Protein AF-A0A518EV21-F1 (afdb_monomer)

Sequence (277 aa):
MEGVRIEDELKHDVFGCVELVSWCDPAAPDGPESVSVRMIRRVVRGRFGAGLVARLLARREERALRALRDAGTAAIAQAPPVPAEVLAALRSMPTRRGFVPRPKDVFLRPFAEGLPLHRATHLPRDFFTLLEEAARELHGAGVCHNDLHKEQNIVVAPDGRPVLIDFQLATLHPRRPTSGIEGRWFVARCRDDLRHIQKHRRRYTRDGRGPEEESVPDSARMKRTGIPLLWMRTGKPVYKFVTRKVLRTRDGEEMRPITGPWPEWTEPVEPDRPRRA

Secondary structure (DSSP, 8-state):
-TTEEEEEEEEEETTEEEEEEEEE-TTS-SSTT--EEEEEEEEE--STTTHHHHHHHHHHHHHHHHHHHHTT-SSS---PPPPHHHHHHHHHSPPTTS----GGGEEEEE---SEETTT-SEEETTHHHHHHHHHHHHHHTTEE-S-TTSGGGEEE-TTS-EEE--GGG-EE-TT---SHHHHHHHHHHHHHHHHHHHHHHHHHHGGGTS-GGG---GGG-----SHHHHHHHHTHHHHHHHHHHTS----------TT-PPPEEEPPPPP-PPPP-

Mean predicted aligned error: 8.08 Å

InterPro domains:
  IPR011009 Protein kinase-like domain superfamily [SSF56112] (40-175)

pLDDT: mean 84.24, std 16.64, range [27.22, 98.31]

Organism: NCBI:txid2528018

Radius of gyration: 20.0 Å; Cα contacts (8 Å, |Δi|>4): 434; chains: 1; bounding box: 58×42×49 Å

Structure (mmCIF, N/CA/C/O b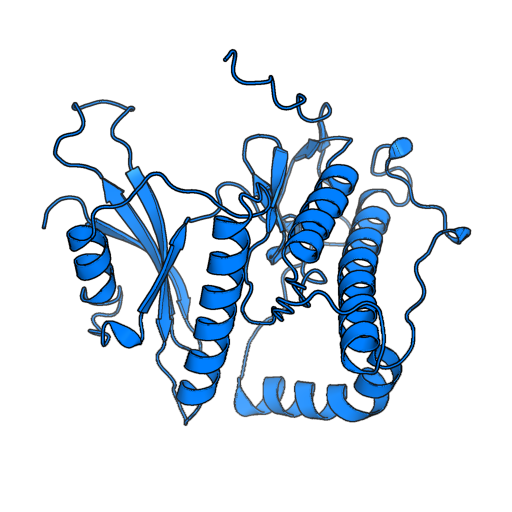ackbone):
data_AF-A0A518EV21-F1
#
_entry.id   AF-A0A518EV21-F1
#
loop_
_atom_site.group_PDB
_atom_site.id
_atom_site.type_symbol
_atom_site.label_atom_id
_atom_site.label_alt_id
_atom_site.label_comp_id
_atom_site.label_asym_id
_atom_site.label_entity_id
_atom_site.label_seq_id
_atom_site.pdbx_PDB_ins_code
_atom_site.Cartn_x
_atom_site.Cartn_y
_atom_site.Cartn_z
_atom_site.occupancy
_atom_site.B_iso_or_equiv
_atom_site.auth_seq_id
_atom_site.auth_comp_id
_atom_site.auth_asym_id
_atom_site.auth_atom_id
_atom_site.pdbx_PDB_model_num
ATOM 1 N N . MET A 1 1 ? -28.717 -2.982 13.100 1.00 58.44 1 MET A N 1
ATOM 2 C CA . MET A 1 1 ? -27.955 -2.180 12.123 1.00 58.44 1 MET A CA 1
ATOM 3 C C . MET A 1 1 ? -27.855 -3.013 10.873 1.00 58.44 1 MET A C 1
ATOM 5 O O . MET A 1 1 ? -27.094 -3.972 10.846 1.00 58.44 1 MET A O 1
ATOM 9 N N . GLU A 1 2 ? -28.736 -2.727 9.927 1.00 67.62 2 GLU A N 1
ATOM 10 C CA . GLU A 1 2 ? -28.819 -3.444 8.658 1.00 67.62 2 GLU A CA 1
ATOM 11 C C . GLU A 1 2 ? -27.624 -3.071 7.768 1.00 67.62 2 GLU A C 1
ATOM 13 O O . GLU A 1 2 ? -27.035 -2.000 7.914 1.00 67.62 2 GLU A O 1
ATOM 18 N N . GLY A 1 3 ? -27.207 -3.995 6.904 1.00 77.94 3 GLY A N 1
ATOM 19 C CA . GLY A 1 3 ? -26.218 -3.730 5.855 1.00 77.94 3 GLY A CA 1
ATOM 20 C C . GLY A 1 3 ? -24.741 -3.964 6.198 1.00 77.94 3 GLY A C 1
ATOM 21 O O . GLY A 1 3 ? -23.946 -4.050 5.269 1.00 77.94 3 GLY A O 1
ATOM 22 N N . VAL A 1 4 ? -24.340 -4.115 7.470 1.00 86.81 4 VAL A N 1
ATOM 23 C CA . VAL A 1 4 ? -22.935 -4.409 7.844 1.00 86.81 4 VAL A CA 1
ATOM 24 C C . VAL A 1 4 ? -22.682 -5.913 7.950 1.00 86.81 4 VAL A C 1
ATOM 26 O O . VAL A 1 4 ? -23.400 -6.617 8.659 1.00 86.81 4 VAL A O 1
ATOM 29 N N . ARG A 1 5 ? -21.620 -6.410 7.307 1.00 90.44 5 ARG A N 1
ATOM 30 C CA . ARG A 1 5 ? -21.297 -7.845 7.266 1.00 90.44 5 ARG A CA 1
ATOM 31 C C . ARG A 1 5 ? -19.791 -8.120 7.207 1.00 90.44 5 ARG A C 1
ATOM 33 O O . ARG A 1 5 ? -19.030 -7.345 6.633 1.00 90.44 5 ARG A O 1
ATOM 40 N N . ILE A 1 6 ? -19.359 -9.234 7.810 1.00 92.62 6 ILE A N 1
ATOM 41 C CA . ILE A 1 6 ? -18.004 -9.780 7.621 1.00 92.62 6 ILE A CA 1
ATOM 42 C C . ILE A 1 6 ? -18.041 -10.686 6.400 1.00 92.62 6 ILE A C 1
ATOM 44 O O . ILE A 1 6 ? -18.731 -11.704 6.418 1.00 92.62 6 ILE A O 1
ATOM 48 N N . GLU A 1 7 ? -17.277 -10.345 5.373 1.00 92.25 7 GLU A N 1
ATOM 49 C CA . GLU A 1 7 ? -17.162 -11.169 4.172 1.00 92.25 7 GLU A CA 1
ATOM 50 C C . GLU A 1 7 ? -16.174 -12.310 4.420 1.00 92.25 7 GLU A C 1
ATOM 52 O O . GLU A 1 7 ? -16.519 -13.486 4.279 1.00 92.25 7 GLU A O 1
ATOM 57 N N . ASP A 1 8 ? -14.973 -11.972 4.899 1.00 92.00 8 ASP A N 1
ATOM 58 C CA . ASP A 1 8 ? -13.886 -12.935 5.062 1.00 92.00 8 ASP A CA 1
ATOM 59 C C . ASP A 1 8 ? -12.900 -12.568 6.188 1.00 92.00 8 ASP A C 1
ATOM 61 O O . ASP A 1 8 ? -12.788 -11.411 6.598 1.00 92.00 8 ASP A O 1
ATOM 65 N N . GLU A 1 9 ? -12.168 -13.563 6.694 1.00 92.38 9 GLU A N 1
ATOM 66 C CA . GLU A 1 9 ? -11.016 -13.386 7.588 1.00 92.38 9 GLU A CA 1
ATOM 67 C C . GLU A 1 9 ? -9.724 -13.559 6.774 1.00 92.38 9 GLU A C 1
ATOM 69 O O . GLU A 1 9 ? -9.252 -14.671 6.559 1.00 92.38 9 GLU A O 1
ATOM 74 N N . LEU A 1 10 ? -9.125 -12.442 6.353 1.00 88.25 10 LEU A N 1
ATOM 75 C CA . LEU A 1 10 ? -7.934 -12.434 5.496 1.00 88.25 10 LEU A CA 1
ATOM 76 C C . LEU A 1 10 ? -6.672 -12.918 6.219 1.00 88.25 10 LEU A C 1
ATOM 78 O O . LEU A 1 10 ? -5.765 -13.477 5.603 1.00 88.25 10 LEU A O 1
ATOM 82 N N . LYS A 1 11 ? -6.564 -12.647 7.526 1.00 85.38 11 LYS A N 1
ATOM 83 C CA . LYS A 1 11 ? -5.398 -13.031 8.333 1.00 85.38 11 LYS A CA 1
ATOM 84 C C . LYS A 1 11 ? -5.766 -13.214 9.797 1.00 85.38 11 LYS A C 1
ATOM 86 O O . LYS A 1 11 ? -6.520 -12.422 10.356 1.00 85.38 11 LYS A O 1
ATOM 91 N N . HIS A 1 12 ? -5.126 -14.180 10.449 1.00 87.06 12 HIS A N 1
ATOM 92 C CA . HIS A 1 12 ? -5.154 -14.341 11.899 1.00 87.06 12 HIS A CA 1
ATOM 93 C C . HIS A 1 12 ? -3.779 -14.783 12.410 1.00 87.06 12 HIS A C 1
ATOM 95 O O . HIS A 1 12 ? -3.274 -15.841 12.041 1.00 87.06 12 HIS A O 1
ATOM 101 N N . ASP A 1 13 ? -3.164 -13.955 13.252 1.00 82.81 13 ASP A N 1
ATOM 102 C CA . ASP A 1 13 ? -1.829 -14.171 13.802 1.00 82.81 13 ASP A CA 1
ATOM 103 C C . ASP A 1 13 ? -1.725 -13.715 15.274 1.00 82.81 13 ASP A C 1
ATOM 105 O O . ASP A 1 13 ? -2.713 -13.454 15.963 1.00 82.81 13 ASP A O 1
ATOM 109 N N . VAL A 1 14 ? -0.498 -13.661 15.793 1.00 81.56 14 VAL A N 1
ATOM 110 C CA . VAL A 1 14 ? -0.182 -13.246 17.170 1.00 81.56 14 VAL A CA 1
ATOM 111 C C . VAL A 1 14 ? -0.505 -11.777 17.484 1.00 81.56 14 VAL A C 1
ATOM 113 O O . VAL A 1 14 ? -0.599 -11.417 18.663 1.00 81.56 14 VAL A O 1
ATOM 116 N N . PHE A 1 15 ? -0.673 -10.931 16.463 1.00 82.25 15 PHE A N 1
ATOM 117 C CA . PHE A 1 15 ? -1.053 -9.525 16.596 1.00 82.25 15 PHE A CA 1
ATOM 118 C C . PHE A 1 15 ? -2.573 -9.317 16.549 1.00 82.25 15 PHE A C 1
ATOM 120 O O . PHE A 1 15 ? -3.054 -8.279 17.017 1.00 82.25 15 PHE A O 1
ATOM 127 N N . GLY A 1 16 ? -3.329 -10.297 16.053 1.00 87.69 16 GLY A N 1
ATOM 128 C CA . GLY A 1 16 ? -4.789 -10.306 16.049 1.00 87.69 16 GLY A CA 1
ATOM 129 C C . GLY A 1 16 ? -5.358 -10.864 14.752 1.00 87.69 16 GLY A C 1
ATOM 130 O O . GLY A 1 16 ? -4.826 -11.831 14.214 1.00 87.69 16 GLY A O 1
ATOM 131 N 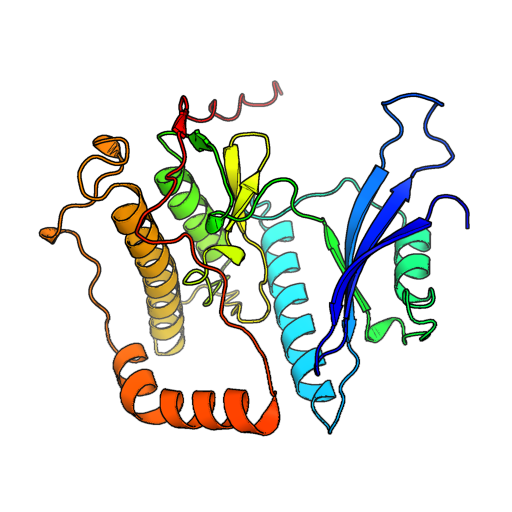N . CYS A 1 17 ? -6.440 -10.270 14.251 1.00 91.56 17 CYS A N 1
ATOM 132 C CA . CYS A 1 17 ? -7.012 -10.645 12.960 1.00 91.56 17 CYS A CA 1
ATOM 133 C C . CYS A 1 17 ? -7.234 -9.439 12.044 1.00 91.56 17 CYS A C 1
ATOM 135 O O . CYS A 1 17 ? -7.279 -8.283 12.479 1.00 91.56 17 CYS A O 1
ATOM 137 N N . VAL A 1 18 ? -7.328 -9.735 10.753 1.00 91.94 18 VAL A N 1
ATOM 138 C CA . VAL A 1 18 ? -7.672 -8.804 9.685 1.00 91.94 18 VAL A CA 1
ATOM 139 C C . VAL A 1 18 ? -8.863 -9.396 8.953 1.00 91.94 18 VAL A C 1
ATOM 141 O O . VAL A 1 18 ? -8.786 -10.514 8.451 1.00 91.94 18 VAL A O 1
ATOM 144 N N . GLU A 1 19 ? -9.952 -8.647 8.914 1.00 95.38 19 GLU A N 1
ATOM 145 C CA . GLU A 1 19 ? -11.219 -9.048 8.312 1.00 95.38 19 GLU A CA 1
ATOM 146 C C . GLU A 1 19 ? -11.550 -8.109 7.151 1.00 95.38 19 GLU A C 1
ATOM 148 O O . GLU A 1 19 ? -11.293 -6.903 7.226 1.00 95.38 19 GLU A O 1
ATOM 153 N N . LEU A 1 20 ? -12.123 -8.668 6.090 1.00 94.88 20 LEU A N 1
ATOM 154 C CA . LEU A 1 20 ? -12.808 -7.904 5.059 1.00 94.88 20 LEU A CA 1
ATOM 155 C C . LEU A 1 20 ? -14.258 -7.734 5.503 1.00 94.88 20 LEU A C 1
ATOM 157 O O . LEU A 1 20 ? -14.958 -8.713 5.770 1.00 94.88 20 LEU A O 1
ATOM 161 N N . VAL A 1 21 ? -14.691 -6.487 5.610 1.00 94.88 21 VAL A N 1
ATOM 162 C CA . VAL A 1 21 ? -16.057 -6.132 5.989 1.00 94.88 21 VAL A CA 1
ATOM 163 C C . VAL A 1 21 ? -16.674 -5.285 4.894 1.00 94.88 21 VAL A C 1
ATOM 165 O O . VAL A 1 21 ? -15.976 -4.494 4.258 1.00 94.88 21 VAL A O 1
ATOM 168 N N . SER A 1 22 ? -17.977 -5.424 4.703 1.00 91.94 22 SER A N 1
ATOM 169 C CA . SER A 1 22 ? -18.737 -4.537 3.834 1.00 91.94 22 SER A CA 1
ATOM 170 C C . SER A 1 22 ? -19.901 -3.899 4.557 1.00 91.94 22 SER A C 1
ATOM 172 O O . SER A 1 22 ? -20.424 -4.419 5.548 1.00 91.94 22 SER A O 1
ATOM 174 N N . TRP A 1 23 ? -20.267 -2.734 4.048 1.00 90.12 23 TRP A N 1
ATOM 175 C CA . TRP A 1 23 ? -21.478 -2.026 4.396 1.00 90.12 23 TRP A CA 1
ATOM 176 C C . TRP A 1 23 ? -22.213 -1.663 3.110 1.00 90.12 23 TRP A C 1
ATOM 178 O O . TRP A 1 23 ? -21.612 -1.060 2.224 1.00 90.12 23 TRP A O 1
ATOM 188 N N . CYS A 1 24 ? -23.484 -2.039 3.013 1.00 85.31 24 CYS A N 1
ATOM 189 C CA . CYS A 1 24 ? -24.390 -1.543 1.982 1.00 85.31 24 CYS A CA 1
ATOM 190 C C . CYS A 1 24 ? -25.305 -0.488 2.601 1.00 85.31 24 CYS A C 1
ATOM 192 O O . CYS A 1 24 ? -25.864 -0.730 3.675 1.00 85.31 24 CYS A O 1
ATOM 194 N N . ASP A 1 25 ? -25.458 0.653 1.931 1.00 76.50 25 ASP A N 1
ATOM 195 C CA . ASP A 1 25 ? -26.419 1.673 2.342 1.00 76.50 25 ASP A CA 1
ATOM 196 C C . ASP A 1 25 ? -27.852 1.143 2.134 1.00 76.50 25 ASP A C 1
ATOM 198 O O . ASP A 1 25 ? -28.228 0.869 0.992 1.00 76.50 25 ASP A O 1
ATOM 202 N N . PRO A 1 26 ? -28.654 0.969 3.201 1.00 69.12 26 PRO A N 1
ATOM 203 C CA . PRO A 1 26 ? -30.033 0.499 3.079 1.00 69.12 26 PRO A CA 1
ATOM 204 C C . PRO A 1 26 ? -30.955 1.506 2.373 1.00 69.12 26 PRO A C 1
ATOM 206 O O . PRO A 1 26 ? -32.047 1.127 1.964 1.00 69.12 26 PRO A O 1
ATOM 209 N N . ALA A 1 27 ? -30.542 2.772 2.231 1.00 69.06 27 ALA A N 1
ATOM 210 C CA . ALA A 1 27 ? -31.268 3.786 1.470 1.00 69.06 27 ALA A CA 1
ATOM 211 C C . ALA A 1 27 ? -30.860 3.840 -0.015 1.00 69.06 27 ALA A C 1
ATOM 213 O O . ALA A 1 27 ? -31.462 4.596 -0.782 1.00 69.06 27 ALA A O 1
ATOM 214 N N . ALA A 1 28 ? -29.850 3.067 -0.437 1.00 65.25 28 ALA A N 1
ATOM 215 C CA . ALA A 1 28 ? -29.494 2.974 -1.846 1.00 65.25 28 ALA A CA 1
ATOM 216 C C . ALA A 1 28 ? -30.585 2.203 -2.614 1.00 65.25 28 ALA A C 1
ATOM 218 O O . ALA A 1 28 ? -31.075 1.192 -2.110 1.00 65.25 28 ALA A O 1
ATOM 219 N N . PRO A 1 29 ? -30.978 2.657 -3.819 1.00 59.84 29 PRO A N 1
ATOM 220 C CA . PRO A 1 29 ? -32.014 1.996 -4.604 1.00 59.84 29 PRO A CA 1
ATOM 221 C C . PRO A 1 29 ? -31.656 0.527 -4.877 1.00 59.84 29 PRO A C 1
ATOM 223 O O . PRO A 1 29 ? -30.494 0.208 -5.144 1.00 59.84 29 PRO A O 1
ATOM 226 N N . ASP A 1 30 ? -32.658 -0.358 -4.829 1.00 55.03 30 ASP A N 1
ATOM 227 C CA . ASP A 1 30 ? -32.505 -1.775 -5.173 1.00 55.03 30 ASP A CA 1
ATOM 228 C C . ASP A 1 30 ? -31.992 -1.905 -6.618 1.00 55.03 30 ASP A C 1
ATOM 230 O O . ASP A 1 30 ? -32.716 -1.679 -7.589 1.00 55.03 30 ASP A O 1
ATOM 234 N N . GLY A 1 31 ? -30.709 -2.238 -6.763 1.00 54.84 31 GLY A N 1
ATOM 235 C CA . GLY A 1 31 ? -30.035 -2.341 -8.051 1.00 54.84 31 GLY A CA 1
ATOM 236 C C . GLY A 1 31 ? -28.528 -2.592 -7.913 1.00 54.84 31 GLY A C 1
ATOM 237 O O . GLY A 1 31 ? -27.977 -2.516 -6.812 1.00 54.84 31 GLY A O 1
ATOM 238 N N . PRO A 1 32 ? -27.825 -2.874 -9.025 1.00 49.03 32 PRO A N 1
ATOM 239 C CA . PRO A 1 32 ? -26.369 -3.062 -9.044 1.00 49.03 32 PRO A CA 1
ATOM 240 C C . PRO A 1 32 ? -25.571 -1.815 -8.602 1.00 49.03 32 PRO A C 1
ATOM 242 O O . PRO A 1 32 ? -24.362 -1.910 -8.413 1.00 49.03 32 PRO A O 1
ATOM 245 N N . GLU A 1 33 ? -26.236 -0.669 -8.411 1.00 49.22 33 GLU A N 1
ATOM 246 C CA . GLU A 1 33 ? -25.677 0.592 -7.899 1.00 49.22 33 GLU A CA 1
ATOM 247 C C . GLU A 1 33 ? -25.772 0.746 -6.370 1.00 49.22 33 GLU A C 1
ATOM 249 O O . GLU A 1 33 ? -25.364 1.774 -5.830 1.00 49.22 33 GLU A O 1
ATOM 254 N N . SER A 1 34 ? -26.274 -0.267 -5.652 1.00 56.97 34 SER A N 1
ATOM 255 C CA . SER A 1 34 ? -26.132 -0.372 -4.197 1.00 56.97 34 SER A CA 1
ATOM 256 C C . SER A 1 34 ? -24.650 -0.236 -3.831 1.00 56.97 34 SER A C 1
ATOM 258 O O . SER A 1 34 ? -23.855 -1.155 -4.045 1.00 56.97 34 SER A O 1
ATOM 260 N N . VAL A 1 35 ? -24.243 0.938 -3.333 1.00 57.19 35 VAL A N 1
ATOM 261 C CA . VAL A 1 35 ? -22.836 1.220 -3.033 1.00 57.19 35 VAL A CA 1
ATOM 262 C C . VAL A 1 35 ? -22.431 0.388 -1.823 1.00 57.19 35 VAL A C 1
ATOM 264 O O . VAL A 1 35 ? -22.607 0.783 -0.671 1.00 57.19 35 VAL A O 1
ATOM 267 N N . SER A 1 36 ? -21.881 -0.795 -2.088 1.00 78.31 36 SER A N 1
ATOM 268 C CA . SER A 1 36 ? -21.255 -1.618 -1.066 1.00 78.31 36 SER A CA 1
ATOM 269 C C . SER A 1 36 ? -19.846 -1.088 -0.807 1.00 78.31 36 SER A C 1
ATOM 271 O O . SER A 1 36 ? -18.943 -1.258 -1.630 1.00 78.31 36 SER A O 1
ATOM 273 N N . VAL A 1 37 ? -19.632 -0.441 0.335 1.00 87.88 37 VAL A N 1
ATOM 274 C CA . VAL A 1 37 ? -18.298 -0.006 0.751 1.00 87.88 37 VAL A CA 1
ATOM 275 C C . VAL A 1 37 ? -17.581 -1.180 1.393 1.00 87.88 37 VAL A C 1
ATOM 277 O O . VAL A 1 37 ? -18.030 -1.704 2.412 1.00 87.88 37 VAL A O 1
ATOM 280 N N . ARG A 1 38 ? -16.436 -1.571 0.829 1.00 93.62 38 ARG A N 1
ATOM 281 C CA . ARG A 1 38 ? -15.552 -2.587 1.408 1.00 93.62 38 ARG A CA 1
ATOM 282 C C . ARG A 1 38 ? -14.427 -1.946 2.210 1.00 93.62 38 ARG A C 1
ATOM 284 O O . ARG A 1 38 ? -13.758 -1.009 1.771 1.00 93.62 38 ARG A O 1
ATOM 291 N N . MET A 1 39 ? -14.197 -2.472 3.406 1.00 95.19 39 MET A N 1
ATOM 292 C CA . MET A 1 39 ? -13.163 -2.001 4.316 1.00 95.19 39 MET A CA 1
ATOM 293 C C . MET A 1 39 ? -12.344 -3.163 4.866 1.00 95.19 39 MET A C 1
ATOM 295 O O . MET A 1 39 ? -12.831 -4.270 5.083 1.00 95.19 39 MET A O 1
ATOM 299 N N . ILE A 1 40 ? -11.087 -2.874 5.169 1.00 95.62 40 ILE A N 1
ATOM 300 C CA . ILE A 1 40 ? -10.257 -3.702 6.027 1.00 95.62 40 ILE A CA 1
ATOM 301 C C . ILE A 1 40 ? -10.513 -3.319 7.478 1.00 95.62 40 ILE A C 1
ATOM 303 O O . ILE A 1 40 ? -10.315 -2.169 7.883 1.00 95.62 40 ILE A O 1
ATOM 307 N N . ARG A 1 41 ? -10.878 -4.321 8.274 1.00 95.75 41 ARG A N 1
ATOM 308 C CA . ARG A 1 41 ? -11.020 -4.243 9.722 1.00 95.75 41 ARG A CA 1
ATOM 309 C C . ARG A 1 41 ? -9.892 -5.012 10.392 1.00 95.75 41 ARG A C 1
ATOM 311 O O . ARG A 1 41 ? -9.892 -6.238 10.445 1.00 95.75 41 ARG A O 1
ATOM 318 N N . ARG A 1 42 ? -8.926 -4.286 10.950 1.00 94.12 42 ARG A N 1
ATOM 319 C CA . ARG A 1 42 ? -7.855 -4.866 11.765 1.00 94.12 42 ARG A CA 1
ATOM 320 C C . ARG A 1 42 ? -8.263 -4.843 13.229 1.00 94.12 42 ARG A C 1
ATOM 322 O O . ARG A 1 42 ? -8.407 -3.771 13.813 1.00 94.12 42 ARG A O 1
ATOM 329 N N . VAL A 1 43 ? -8.370 -6.018 13.836 1.00 93.94 43 VAL A N 1
ATOM 330 C CA . VAL A 1 43 ? -8.652 -6.178 15.262 1.00 93.94 43 VAL A CA 1
ATOM 331 C C . VAL A 1 43 ? -7.375 -6.587 15.976 1.00 93.94 43 VAL A C 1
ATOM 333 O O . VAL A 1 43 ? -6.871 -7.697 15.805 1.00 93.94 43 VAL A O 1
ATOM 336 N N . VAL A 1 44 ? -6.841 -5.687 16.798 1.00 91.44 44 VAL A N 1
ATOM 337 C CA . VAL A 1 44 ? -5.619 -5.938 17.557 1.00 91.44 44 VAL A CA 1
ATOM 338 C C . VAL A 1 44 ? -5.927 -6.801 18.774 1.00 91.44 44 VAL A C 1
ATOM 340 O O . VAL A 1 44 ? -6.575 -6.374 19.731 1.00 91.44 44 VAL A O 1
ATOM 343 N N . ARG A 1 45 ? -5.380 -8.015 18.771 1.00 83.94 45 ARG A N 1
ATOM 344 C CA . ARG A 1 45 ? -5.457 -8.959 19.884 1.00 83.94 45 ARG A CA 1
ATOM 345 C C . ARG A 1 45 ? -4.069 -9.517 20.142 1.00 83.94 45 ARG A C 1
ATOM 347 O O . ARG A 1 45 ? -3.678 -10.545 19.608 1.00 83.94 45 ARG A O 1
ATOM 354 N N . GLY A 1 46 ? -3.323 -8.825 20.995 1.00 69.19 46 GLY A N 1
ATOM 355 C CA . GLY A 1 46 ? -2.020 -9.307 21.428 1.00 69.19 46 GLY A CA 1
ATOM 356 C C . GLY A 1 46 ? -2.133 -10.602 22.214 1.00 69.19 46 GLY A C 1
ATOM 357 O O . GLY A 1 46 ? -2.663 -10.594 23.325 1.00 69.19 46 GLY A O 1
ATOM 358 N N . ARG A 1 47 ? -1.591 -11.691 21.676 1.00 68.44 47 ARG A N 1
ATOM 359 C CA . ARG A 1 47 ? -1.280 -12.895 22.456 1.00 68.44 47 ARG A CA 1
ATOM 360 C C . ARG A 1 47 ? 0.143 -12.791 23.011 1.00 68.44 47 ARG A C 1
ATOM 362 O O . ARG A 1 47 ? 0.979 -12.097 22.437 1.00 68.44 47 ARG A O 1
ATOM 369 N N . PHE A 1 48 ? 0.411 -13.436 24.147 1.00 68.75 48 PHE A N 1
ATOM 370 C CA . PHE A 1 48 ? 1.760 -13.534 24.737 1.00 68.75 48 PHE A CA 1
ATOM 371 C C . PHE A 1 48 ? 2.485 -12.184 24.943 1.00 68.75 48 PHE A C 1
ATOM 373 O O . PHE A 1 48 ? 3.685 -12.073 24.725 1.00 68.75 48 PHE A O 1
ATOM 380 N N . GLY A 1 49 ? 1.758 -11.121 25.310 1.00 70.62 49 GLY A N 1
ATOM 381 C CA . GLY A 1 49 ? 2.345 -9.789 25.528 1.00 70.62 49 GLY A CA 1
ATOM 382 C C . GLY A 1 49 ? 2.605 -8.958 24.259 1.00 70.62 49 GLY A C 1
ATOM 383 O O . GLY A 1 49 ? 2.931 -7.778 24.369 1.00 70.62 49 GLY A O 1
ATOM 384 N N . ALA A 1 50 ? 2.359 -9.488 23.053 1.00 79.38 50 ALA A N 1
ATOM 385 C CA . ALA A 1 50 ? 2.585 -8.776 21.785 1.00 79.38 50 ALA A CA 1
ATOM 386 C C . ALA A 1 50 ? 1.624 -7.591 21.528 1.00 79.38 50 ALA A C 1
ATOM 388 O O . ALA A 1 50 ? 1.776 -6.853 20.554 1.00 79.38 50 ALA A O 1
ATOM 389 N N . GLY A 1 51 ? 0.629 -7.372 22.394 1.00 80.25 51 GLY A N 1
ATOM 390 C CA . GLY A 1 51 ? -0.440 -6.390 22.176 1.00 80.25 51 GLY A CA 1
ATOM 391 C C . GLY A 1 51 ? 0.022 -4.938 22.146 1.00 80.25 51 GLY A C 1
ATOM 392 O O . GLY A 1 51 ? -0.549 -4.139 21.409 1.00 80.25 51 GLY A O 1
ATOM 393 N N . LEU A 1 52 ? 1.063 -4.586 22.906 1.00 85.50 52 LEU A N 1
ATOM 394 C CA . LEU A 1 52 ? 1.635 -3.236 22.863 1.00 85.50 52 LEU A CA 1
ATOM 395 C C . LEU A 1 52 ? 2.278 -2.951 21.502 1.00 85.50 52 LEU A C 1
ATOM 397 O O . LEU A 1 52 ? 2.026 -1.901 20.913 1.00 85.50 52 LEU A O 1
ATOM 401 N N . VAL A 1 53 ? 3.040 -3.914 20.975 1.00 85.12 53 VAL A N 1
ATOM 402 C CA . VAL A 1 53 ? 3.670 -3.821 19.652 1.00 85.12 53 VAL A CA 1
ATOM 403 C C . VAL A 1 53 ? 2.607 -3.775 18.555 1.00 85.12 53 VAL A C 1
ATOM 405 O O . VAL A 1 53 ? 2.660 -2.897 17.700 1.00 85.12 53 VAL A O 1
ATOM 408 N N . ALA A 1 54 ? 1.595 -4.643 18.620 1.00 84.69 54 ALA A N 1
ATOM 409 C CA . ALA A 1 54 ? 0.496 -4.657 17.655 1.00 84.69 54 ALA A CA 1
ATOM 410 C C . ALA A 1 54 ? -0.242 -3.308 17.590 1.00 84.69 54 ALA A C 1
ATOM 412 O O . ALA A 1 54 ? -0.473 -2.776 16.505 1.00 84.69 54 ALA A O 1
ATOM 413 N N . ARG A 1 55 ? -0.550 -2.706 18.749 1.00 89.81 55 ARG A N 1
ATOM 414 C CA . ARG A 1 55 ? -1.162 -1.367 18.813 1.00 89.81 55 ARG A CA 1
ATOM 415 C C . ARG A 1 55 ? -0.241 -0.287 18.266 1.00 89.81 55 ARG A C 1
ATOM 417 O O . ARG A 1 55 ? -0.720 0.627 17.605 1.00 89.81 55 ARG A O 1
ATOM 424 N N . LEU A 1 56 ? 1.060 -0.358 18.552 1.00 90.06 56 LEU A N 1
ATOM 425 C CA . LEU A 1 56 ? 2.032 0.600 18.030 1.00 90.06 56 LEU A CA 1
ATOM 426 C C . LEU A 1 56 ? 2.070 0.563 16.497 1.00 90.06 56 LEU A C 1
ATOM 428 O O . LEU A 1 56 ? 2.000 1.618 15.873 1.00 90.06 56 LEU A O 1
ATOM 432 N N . LEU A 1 57 ? 2.146 -0.631 15.904 1.00 88.31 57 LEU A N 1
ATOM 433 C CA . LEU A 1 57 ? 2.156 -0.818 14.450 1.00 88.31 57 LEU A CA 1
ATOM 434 C C . LEU A 1 57 ? 0.845 -0.354 13.807 1.00 88.31 57 LEU A C 1
ATOM 436 O O . LEU A 1 57 ? 0.873 0.392 12.834 1.00 88.31 57 LEU A O 1
ATOM 440 N N . ALA A 1 58 ? -0.302 -0.711 14.389 1.00 88.75 5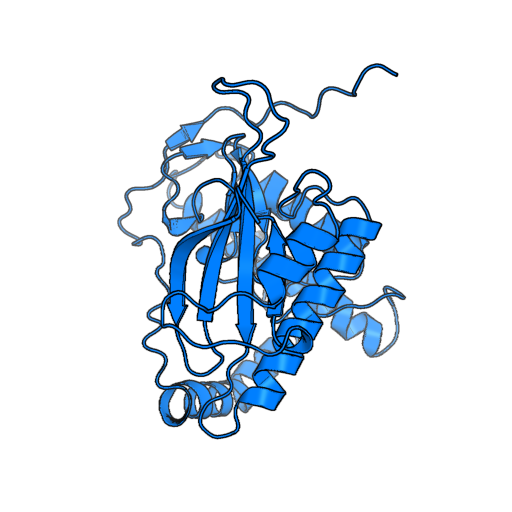8 ALA A N 1
ATOM 441 C CA . ALA A 1 58 ? -1.600 -0.276 13.879 1.00 88.75 58 ALA A CA 1
ATOM 442 C C . ALA A 1 58 ? -1.782 1.254 13.957 1.00 88.75 58 ALA A C 1
ATOM 444 O O . ALA A 1 58 ? -2.268 1.873 13.015 1.00 88.75 58 ALA A O 1
ATOM 445 N N . ARG A 1 59 ? -1.307 1.898 15.033 1.00 92.56 59 ARG A N 1
ATOM 446 C CA . ARG A 1 59 ? -1.296 3.369 15.147 1.00 92.56 59 ARG A CA 1
ATOM 447 C C . ARG A 1 59 ? -0.350 4.036 14.152 1.00 92.56 59 ARG A C 1
ATOM 449 O O . ARG A 1 59 ? -0.621 5.155 13.725 1.00 92.56 59 ARG A O 1
ATOM 456 N N . ARG A 1 60 ? 0.778 3.401 13.817 1.00 91.69 60 ARG A N 1
ATOM 457 C CA . ARG A 1 60 ? 1.682 3.898 12.767 1.00 91.69 60 ARG A CA 1
ATOM 458 C C . ARG A 1 60 ? 1.000 3.868 11.406 1.00 91.69 60 ARG A C 1
ATOM 460 O O . ARG A 1 60 ? 0.985 4.902 10.746 1.00 91.69 60 ARG A O 1
ATOM 467 N N . GLU A 1 61 ? 0.388 2.737 11.058 1.00 92.19 61 GLU A N 1
ATOM 468 C CA . GLU A 1 61 ? -0.415 2.576 9.839 1.00 92.19 61 GLU A CA 1
ATOM 469 C C . GLU A 1 61 ? -1.510 3.654 9.770 1.00 92.19 61 GLU A C 1
ATOM 471 O O . GLU A 1 61 ? -1.590 4.389 8.791 1.00 92.19 61 GLU A O 1
ATOM 476 N N . GLU A 1 62 ? -2.288 3.838 10.841 1.00 94.50 62 GLU A N 1
ATOM 477 C CA . GLU A 1 62 ? -3.359 4.842 10.890 1.00 94.50 62 GLU A CA 1
ATOM 478 C C . GLU A 1 62 ? -2.853 6.282 10.698 1.00 94.50 62 GLU A C 1
ATOM 480 O O . GLU A 1 62 ? -3.462 7.056 9.957 1.00 94.50 62 GLU A O 1
ATOM 485 N N . ARG A 1 63 ? -1.733 6.652 11.334 1.00 96.00 63 ARG A N 1
ATOM 486 C CA . ARG A 1 63 ? -1.133 7.991 11.188 1.00 96.00 63 ARG A CA 1
ATOM 487 C C . ARG A 1 63 ? -0.590 8.232 9.786 1.00 96.00 63 ARG A C 1
ATOM 489 O O . ARG A 1 63 ? -0.786 9.322 9.259 1.00 96.00 63 ARG A O 1
ATOM 496 N N . ALA A 1 64 ? 0.080 7.240 9.202 1.00 95.94 64 ALA A N 1
ATOM 497 C CA . ALA A 1 64 ? 0.582 7.326 7.836 1.00 95.94 64 ALA A CA 1
ATOM 498 C C . ALA A 1 64 ? -0.582 7.491 6.851 1.00 95.94 64 ALA A C 1
ATOM 500 O O . ALA A 1 64 ? -0.610 8.463 6.107 1.00 95.94 64 ALA A O 1
ATOM 501 N N . LEU A 1 65 ? -1.595 6.622 6.924 1.00 96.12 65 LEU A N 1
ATOM 502 C CA . LEU A 1 65 ? -2.778 6.701 6.062 1.00 96.12 65 LEU A CA 1
ATOM 503 C C . LEU A 1 65 ? -3.550 8.013 6.230 1.00 96.12 65 LEU A C 1
ATOM 505 O O . LEU A 1 65 ? -4.083 8.529 5.255 1.00 96.12 65 LEU A O 1
ATOM 509 N N . ARG A 1 66 ? -3.620 8.569 7.447 1.00 95.56 66 ARG A N 1
ATOM 510 C CA . ARG A 1 66 ? -4.205 9.898 7.669 1.00 95.56 66 ARG A CA 1
ATOM 511 C C . ARG A 1 66 ? -3.412 10.980 6.933 1.00 95.56 66 ARG A C 1
ATOM 513 O O . ARG A 1 66 ? -4.011 11.685 6.139 1.00 95.56 66 ARG A O 1
ATOM 520 N N . ALA A 1 67 ? -2.095 11.051 7.131 1.00 96.31 67 ALA A N 1
ATOM 521 C CA . ALA A 1 67 ? -1.252 12.045 6.460 1.00 96.31 67 ALA A CA 1
ATOM 522 C C . ALA A 1 67 ? -1.340 11.954 4.926 1.00 96.31 67 ALA A C 1
ATOM 524 O O . ALA A 1 67 ? -1.350 12.971 4.244 1.00 96.31 67 ALA A O 1
ATOM 525 N N . LEU A 1 68 ? -1.443 10.736 4.394 1.00 96.56 68 LEU A N 1
ATOM 526 C CA . LEU A 1 68 ? -1.611 10.484 2.964 1.00 96.56 68 LEU A CA 1
ATOM 527 C C . LEU A 1 68 ? -2.971 10.951 2.435 1.00 96.56 68 LEU A C 1
ATOM 529 O O . LEU A 1 68 ? -3.024 11.607 1.399 1.00 96.56 68 LEU A O 1
ATOM 533 N N . ARG A 1 69 ? -4.062 10.669 3.160 1.00 94.69 69 ARG A N 1
ATOM 534 C CA . ARG A 1 69 ? -5.396 11.183 2.812 1.00 94.69 69 ARG A CA 1
ATOM 535 C C . ARG A 1 69 ? -5.451 12.705 2.868 1.00 94.69 69 ARG A C 1
ATOM 537 O O . ARG A 1 69 ? -5.980 13.311 1.948 1.00 94.69 69 ARG A O 1
ATOM 544 N N . ASP A 1 70 ? -4.865 13.305 3.902 1.00 94.69 70 ASP A N 1
ATOM 545 C CA . ASP A 1 70 ? -4.804 14.763 4.057 1.00 94.69 70 ASP A CA 1
ATOM 546 C C . ASP A 1 70 ? -3.992 15.414 2.916 1.00 94.69 70 ASP A C 1
ATOM 548 O O . ASP A 1 70 ? -4.273 16.541 2.520 1.00 94.69 70 ASP A O 1
ATOM 552 N N . ALA A 1 71 ? -3.013 14.692 2.358 1.00 94.50 71 ALA A N 1
ATOM 553 C CA . ALA A 1 71 ? -2.238 15.110 1.190 1.00 94.50 71 ALA A CA 1
ATOM 554 C C . ALA A 1 71 ? -2.919 14.810 -0.162 1.00 94.50 71 ALA A C 1
ATOM 556 O O . ALA A 1 71 ? -2.387 15.206 -1.196 1.00 94.50 71 ALA A O 1
ATOM 557 N N . GLY A 1 72 ? -4.062 14.113 -0.176 1.00 93.19 72 GLY A N 1
ATOM 558 C CA . GLY A 1 72 ? -4.818 13.814 -1.395 1.00 93.19 72 GLY A CA 1
ATOM 559 C C . GLY A 1 72 ? -4.148 12.824 -2.356 1.00 93.19 72 GLY A C 1
ATOM 560 O O . GLY A 1 72 ? -4.428 12.874 -3.548 1.00 93.19 72 GLY A O 1
ATOM 561 N N . THR A 1 73 ? -3.265 11.940 -1.874 1.00 92.00 73 THR A N 1
ATOM 562 C CA . THR A 1 73 ? -2.572 10.964 -2.742 1.00 92.00 73 THR A CA 1
ATOM 563 C C . THR A 1 73 ? -3.537 9.959 -3.378 1.00 92.00 73 THR A C 1
ATOM 565 O O . THR A 1 73 ? -4.485 9.492 -2.733 1.00 92.00 73 THR A O 1
ATOM 568 N N . ALA A 1 74 ? -3.252 9.564 -4.619 1.00 91.19 74 ALA A N 1
ATOM 569 C CA . ALA A 1 74 ? -3.947 8.471 -5.299 1.00 91.19 74 ALA A CA 1
ATOM 570 C C . ALA A 1 74 ? -3.317 7.096 -4.994 1.00 91.19 74 ALA A C 1
ATOM 572 O O . ALA A 1 74 ? -3.916 6.061 -5.273 1.00 91.19 74 ALA A O 1
ATOM 573 N N . ALA A 1 75 ? -2.140 7.068 -4.359 1.00 92.56 75 ALA A N 1
ATOM 574 C CA . ALA A 1 75 ? -1.357 5.860 -4.095 1.00 92.56 75 ALA A CA 1
ATOM 575 C C . ALA A 1 75 ? -1.953 4.904 -3.040 1.00 92.56 75 ALA A C 1
ATOM 577 O O . ALA A 1 75 ? -1.360 3.861 -2.753 1.00 92.56 75 ALA A O 1
ATOM 578 N N . ILE A 1 76 ? -3.082 5.246 -2.412 1.00 96.31 76 ILE A N 1
ATOM 579 C CA . ILE A 1 76 ? -3.756 4.419 -1.402 1.00 96.31 76 ILE A CA 1
ATOM 580 C C . ILE A 1 76 ? -5.218 4.196 -1.770 1.00 96.31 76 ILE A C 1
ATOM 582 O O . ILE A 1 76 ? -5.839 5.016 -2.438 1.00 96.31 76 ILE A O 1
ATOM 586 N N . ALA A 1 77 ? -5.791 3.108 -1.258 1.00 93.88 77 ALA A N 1
ATOM 587 C CA . ALA A 1 77 ? -7.206 2.824 -1.439 1.00 93.88 77 ALA A CA 1
ATOM 588 C C . ALA A 1 77 ? -8.084 3.948 -0.870 1.00 93.88 77 ALA A C 1
ATOM 590 O O . ALA A 1 77 ? -7.917 4.361 0.285 1.00 93.88 77 ALA A O 1
ATOM 591 N N . GLN A 1 78 ? -9.048 4.379 -1.678 1.00 89.81 78 GLN A N 1
ATOM 592 C CA . GLN A 1 78 ? -10.049 5.376 -1.325 1.00 89.81 78 GLN A CA 1
ATOM 593 C C . GLN A 1 78 ? -11.407 4.704 -1.114 1.00 89.81 78 GLN A C 1
ATOM 595 O O . GLN A 1 78 ? -11.682 3.635 -1.652 1.00 89.81 78 GLN A O 1
ATOM 600 N N . ALA A 1 79 ? -12.260 5.334 -0.314 1.00 86.94 79 ALA A N 1
ATOM 601 C CA . ALA A 1 79 ? -13.654 4.942 -0.157 1.00 86.94 79 ALA A CA 1
ATOM 602 C C . ALA A 1 79 ? -14.523 6.201 -0.079 1.00 86.94 79 ALA A C 1
ATOM 604 O O . ALA A 1 79 ? -14.039 7.230 0.408 1.00 86.94 79 ALA A O 1
ATOM 605 N N . PRO A 1 80 ? -15.793 6.130 -0.512 1.00 86.12 80 PRO A N 1
ATOM 606 C CA . PRO A 1 80 ? -16.747 7.191 -0.226 1.00 86.12 80 PRO A CA 1
ATOM 607 C C . PRO A 1 80 ? -16.900 7.381 1.297 1.00 86.12 80 PRO A C 1
ATOM 609 O O . PRO A 1 80 ? -16.569 6.475 2.074 1.00 86.12 80 PRO A O 1
ATOM 612 N N . PRO A 1 81 ? -17.384 8.552 1.751 1.00 86.44 81 PRO A N 1
ATOM 613 C CA . PRO A 1 81 ? -17.650 8.790 3.164 1.00 86.44 81 PRO A CA 1
ATOM 614 C C . PRO A 1 81 ? -18.555 7.704 3.758 1.00 86.44 81 PRO A C 1
ATOM 616 O O . PRO A 1 81 ? -19.630 7.427 3.237 1.00 86.44 81 PRO A O 1
ATOM 619 N N . VAL A 1 82 ? -18.111 7.102 4.862 1.00 87.94 82 VAL A N 1
ATOM 620 C CA . VAL A 1 82 ? -18.885 6.107 5.617 1.00 87.94 82 VAL A CA 1
ATOM 621 C C . VAL A 1 82 ? -19.462 6.785 6.863 1.00 87.94 82 VAL A C 1
ATOM 623 O O . VAL A 1 82 ? -18.687 7.423 7.588 1.00 87.94 82 VAL A O 1
ATOM 626 N N . PRO A 1 83 ? -20.770 6.646 7.151 1.00 90.75 83 PRO A N 1
ATOM 627 C CA . PRO A 1 83 ? -21.385 7.261 8.323 1.00 90.75 83 PRO A CA 1
ATOM 628 C C . PRO A 1 83 ? -20.712 6.853 9.644 1.00 90.75 83 PRO A C 1
ATOM 630 O O . PRO A 1 83 ? -20.216 5.731 9.808 1.00 90.75 83 PRO A O 1
ATOM 633 N N . ALA A 1 84 ? -20.671 7.771 10.611 1.00 92.44 84 ALA A N 1
ATOM 634 C CA . ALA A 1 84 ? -19.929 7.582 11.860 1.00 92.44 84 ALA A CA 1
ATOM 635 C C . ALA A 1 84 ? -20.483 6.419 12.704 1.00 92.44 84 ALA A C 1
ATOM 637 O O . ALA A 1 84 ? -19.723 5.687 13.340 1.00 92.44 84 ALA A O 1
ATOM 638 N N . GLU A 1 85 ? -21.795 6.224 12.670 1.00 91.94 85 GLU A N 1
ATOM 639 C CA . GLU A 1 85 ? -22.536 5.134 13.290 1.00 91.94 85 GLU A CA 1
ATOM 640 C C . GLU A 1 85 ? -22.161 3.773 12.694 1.00 91.94 85 GLU A C 1
ATOM 642 O O . GLU A 1 85 ? -21.943 2.819 13.442 1.00 91.94 85 GLU A O 1
ATOM 647 N N . VAL A 1 86 ? -21.956 3.696 11.376 1.00 91.81 86 VAL A N 1
ATOM 648 C CA . VAL A 1 86 ? -21.484 2.484 10.690 1.00 91.81 86 VAL A CA 1
ATOM 649 C C . VAL A 1 86 ? -20.045 2.176 11.102 1.00 91.81 86 VAL A C 1
ATOM 651 O O . VAL A 1 86 ? -19.716 1.040 11.449 1.00 91.81 86 VAL A O 1
ATOM 654 N N . LEU A 1 87 ? -19.174 3.188 11.155 1.00 93.50 87 LEU A N 1
ATOM 655 C CA . LEU A 1 87 ? -17.802 3.016 11.643 1.00 93.50 87 LEU A CA 1
ATOM 656 C C . LEU A 1 87 ? -17.770 2.570 13.116 1.00 93.50 87 LEU A C 1
ATOM 658 O O . LEU A 1 87 ? -16.951 1.727 13.494 1.00 93.50 87 LEU A O 1
ATOM 662 N N . ALA A 1 88 ? -18.656 3.105 13.960 1.00 93.9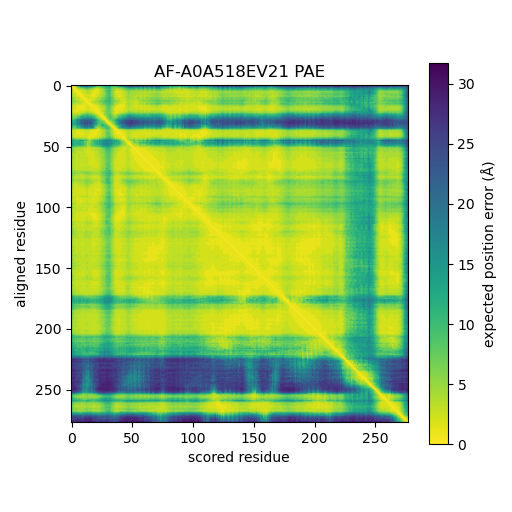4 88 ALA A N 1
ATOM 663 C CA . ALA A 1 88 ? -18.793 2.696 15.357 1.00 93.94 88 ALA A CA 1
ATOM 664 C C . ALA A 1 88 ? -19.297 1.248 15.487 1.00 93.94 88 ALA A C 1
ATOM 666 O O . ALA A 1 88 ? -18.772 0.486 16.309 1.00 93.94 88 ALA A O 1
ATOM 667 N N . ALA A 1 89 ? -20.247 0.846 14.638 1.00 93.19 89 ALA A N 1
ATOM 668 C CA . ALA A 1 89 ? -20.748 -0.520 14.532 1.00 93.19 89 ALA A CA 1
ATOM 669 C C . ALA A 1 89 ? -19.629 -1.504 14.181 1.00 93.19 89 ALA A C 1
ATOM 671 O O . ALA A 1 89 ? -19.373 -2.455 14.924 1.00 93.19 89 ALA A O 1
ATOM 672 N N . LEU A 1 90 ? -18.890 -1.216 13.107 1.00 93.81 90 LEU A N 1
ATOM 673 C CA . LEU A 1 90 ? -17.742 -2.002 12.657 1.00 93.81 90 LEU A CA 1
ATOM 674 C C . LEU A 1 90 ? -16.683 -2.147 13.756 1.00 93.81 90 LEU A C 1
ATOM 676 O O . LEU A 1 90 ? -16.074 -3.204 13.920 1.00 93.81 90 LEU A O 1
ATOM 680 N N . ARG A 1 91 ? -16.460 -1.113 14.569 1.00 95.19 91 ARG A N 1
ATOM 681 C CA . ARG A 1 91 ? -15.509 -1.180 15.690 1.00 95.19 91 ARG A CA 1
ATOM 682 C C . ARG A 1 91 ? -15.977 -2.040 16.862 1.00 95.19 91 ARG A C 1
ATOM 684 O O . ARG A 1 91 ? -15.128 -2.514 17.612 1.00 95.19 91 ARG A O 1
ATOM 691 N N . SER A 1 92 ? -17.280 -2.253 17.012 1.00 94.06 92 SER A N 1
ATOM 692 C CA . SER A 1 92 ? -17.870 -2.863 18.213 1.00 94.06 92 SER A CA 1
ATOM 693 C C . SER A 1 92 ? -18.442 -4.260 17.970 1.00 94.06 92 SER A C 1
ATOM 695 O O . SER A 1 92 ? -18.614 -5.024 18.916 1.00 94.06 92 SER A O 1
ATOM 697 N N . MET A 1 93 ? -18.718 -4.619 16.714 1.00 93.12 93 MET A N 1
ATOM 698 C CA . MET A 1 93 ? -19.263 -5.930 16.363 1.00 93.12 93 MET A CA 1
ATOM 699 C C . MET A 1 93 ? -18.300 -7.084 16.713 1.00 93.12 93 MET A C 1
ATOM 701 O O . MET A 1 93 ? -17.077 -6.897 16.697 1.00 93.12 93 MET A O 1
ATOM 705 N N . PRO A 1 94 ? -18.806 -8.296 16.999 1.00 95.25 94 PRO A N 1
ATOM 706 C CA . PRO A 1 94 ? -17.959 -9.475 17.165 1.00 95.25 94 PRO A CA 1
ATOM 707 C C . PRO A 1 94 ? -17.099 -9.744 15.920 1.00 95.25 94 PRO A C 1
ATOM 709 O O . PRO A 1 94 ? -17.489 -9.426 14.800 1.00 95.25 94 PRO A O 1
ATOM 712 N N . THR A 1 95 ? -15.910 -10.317 16.099 1.00 94.69 95 THR A N 1
ATOM 713 C CA . THR A 1 95 ? -15.135 -10.906 14.995 1.00 94.69 95 THR A CA 1
ATOM 714 C C . THR A 1 95 ? -15.848 -12.136 14.440 1.00 94.69 95 THR A C 1
ATOM 716 O O . THR A 1 95 ? -16.717 -12.707 15.105 1.00 94.69 95 THR A O 1
ATOM 719 N N . ARG A 1 96 ? -15.413 -12.633 13.277 1.00 92.88 96 ARG A N 1
ATOM 720 C CA . ARG A 1 96 ? -15.921 -13.883 12.678 1.00 92.88 96 ARG A CA 1
ATOM 721 C C . ARG A 1 96 ? -15.850 -15.074 13.642 1.00 92.88 96 ARG A C 1
ATOM 723 O O . ARG A 1 96 ? -16.630 -16.012 13.549 1.00 92.88 96 ARG A O 1
ATOM 730 N N . ARG A 1 97 ? -14.917 -15.024 14.596 1.00 91.38 97 ARG A N 1
ATOM 731 C CA . ARG A 1 97 ? -14.688 -16.043 15.633 1.00 91.38 97 ARG A CA 1
ATOM 732 C C . ARG A 1 97 ? -15.398 -15.748 16.962 1.00 91.38 97 ARG A C 1
ATOM 734 O O . ARG A 1 97 ? -15.043 -16.344 17.975 1.00 91.38 97 ARG A O 1
ATOM 741 N N . GLY A 1 98 ? -16.337 -14.803 16.987 1.00 92.25 98 GLY A N 1
ATOM 742 C CA . GLY A 1 98 ? -17.167 -14.479 18.153 1.00 92.25 98 GLY A CA 1
ATOM 743 C C . GLY A 1 98 ? -16.489 -13.629 19.233 1.00 92.25 98 GLY A C 1
ATOM 744 O O . GLY A 1 98 ? -17.062 -13.424 20.299 1.00 92.25 98 GLY A O 1
ATOM 745 N N . PHE A 1 99 ? -15.277 -13.115 19.002 1.00 90.50 99 PHE A N 1
ATOM 746 C CA . PHE A 1 99 ? -14.610 -12.240 19.970 1.00 90.50 99 PHE A CA 1
ATOM 747 C C . PHE A 1 99 ? -15.115 -10.804 19.828 1.00 90.50 99 PHE A C 1
ATOM 749 O O . PHE A 1 99 ? -15.047 -10.243 18.742 1.00 90.50 99 PHE A O 1
ATOM 756 N N . VAL A 1 100 ? -15.550 -10.180 20.922 1.00 92.94 100 VAL A N 1
ATOM 757 C CA . VAL A 1 100 ? -15.942 -8.763 20.928 1.00 92.94 100 VAL A CA 1
ATOM 758 C C . VAL A 1 100 ? -14.720 -7.898 21.252 1.00 92.94 100 VAL A C 1
ATOM 760 O O . VAL A 1 100 ? -14.208 -7.960 22.376 1.00 92.94 100 VAL A O 1
ATOM 763 N N . PRO A 1 101 ? -14.200 -7.107 20.297 1.00 92.88 101 PRO A N 1
ATOM 764 C CA . PRO A 1 101 ? -13.057 -6.250 20.554 1.00 92.88 101 PRO A CA 1
ATOM 765 C C . PRO A 1 101 ? -13.462 -4.970 21.280 1.00 92.88 101 PRO A C 1
ATOM 767 O O . PRO A 1 101 ? -14.600 -4.514 21.226 1.00 92.88 101 PRO A O 1
ATOM 770 N N . ARG A 1 102 ? -12.484 -4.326 21.919 1.00 92.75 102 ARG A N 1
ATOM 771 C CA . ARG A 1 102 ? -12.666 -2.944 22.372 1.00 92.75 102 ARG A CA 1
ATOM 772 C C . ARG A 1 102 ? -12.547 -2.026 21.154 1.00 92.75 102 ARG A C 1
ATOM 774 O O . ARG A 1 102 ? -11.554 -2.164 20.438 1.00 92.75 102 ARG A O 1
ATOM 781 N N . PRO A 1 103 ? -13.427 -1.028 20.968 1.00 93.62 103 PRO A N 1
ATOM 782 C CA . PRO A 1 103 ? -13.390 -0.153 19.793 1.00 93.62 103 PRO A CA 1
ATOM 783 C C . PRO A 1 103 ? -12.026 0.500 19.517 1.00 93.62 103 PRO A C 1
ATOM 785 O O . PRO A 1 103 ? -11.613 0.625 18.370 1.00 93.62 103 PRO A O 1
ATOM 788 N N . LYS A 1 104 ? -11.274 0.850 20.570 1.00 91.44 104 LYS A N 1
ATOM 789 C CA . LYS A 1 104 ? -9.921 1.438 20.476 1.00 91.44 104 LYS A CA 1
ATOM 790 C C . LYS A 1 104 ? -8.828 0.496 19.951 1.00 91.44 104 LYS A C 1
ATOM 792 O O . LYS A 1 104 ? -7.714 0.946 19.696 1.00 91.44 104 LYS A O 1
ATOM 797 N N . ASP A 1 105 ? -9.109 -0.803 19.894 1.00 92.81 105 ASP A N 1
ATOM 798 C CA . ASP A 1 105 ? -8.215 -1.833 19.362 1.00 92.81 105 ASP A CA 1
ATOM 799 C C . ASP A 1 105 ? -8.614 -2.234 17.926 1.00 92.81 105 ASP A C 1
ATOM 801 O O . ASP A 1 105 ? -8.034 -3.171 17.375 1.00 92.81 105 ASP A O 1
ATOM 805 N N . VAL A 1 106 ? -9.586 -1.540 17.317 1.00 94.94 106 VAL A N 1
ATOM 806 C CA . VAL A 1 106 ? -10.049 -1.788 15.948 1.00 94.94 106 VAL A CA 1
ATOM 807 C C . VAL A 1 106 ? -9.676 -0.626 15.034 1.00 94.94 106 VAL A C 1
ATOM 809 O O . VAL A 1 106 ? -10.064 0.520 15.261 1.00 94.94 106 VAL A O 1
ATOM 812 N N . PHE A 1 107 ? -8.954 -0.944 13.965 1.00 94.50 107 PHE A N 1
ATOM 813 C CA . PHE A 1 107 ? -8.495 0.007 12.960 1.00 94.50 107 PHE A CA 1
ATOM 814 C C . PHE A 1 107 ? -9.183 -0.304 11.635 1.00 94.50 107 PHE A C 1
ATOM 816 O O . PHE A 1 107 ? -9.199 -1.455 11.196 1.00 94.50 107 PHE A O 1
ATOM 823 N N . LEU A 1 108 ? -9.765 0.724 11.022 1.00 95.00 108 LEU A N 1
ATOM 824 C CA . LEU A 1 108 ? -10.526 0.621 9.781 1.00 95.00 108 LEU A CA 1
ATOM 825 C C . LEU A 1 108 ? -9.798 1.381 8.676 1.00 95.00 108 LEU A C 1
ATOM 827 O O . LEU A 1 108 ? -9.325 2.499 8.897 1.00 95.00 108 LEU A O 1
ATOM 831 N N . ARG A 1 109 ? -9.728 0.791 7.486 1.00 94.56 109 ARG A N 1
ATOM 832 C CA . ARG A 1 109 ? -9.264 1.468 6.269 1.00 94.56 109 ARG A CA 1
ATOM 833 C C . ARG A 1 109 ? -10.011 0.944 5.044 1.00 94.56 109 ARG A C 1
ATOM 835 O O . ARG A 1 109 ? -10.487 -0.185 5.105 1.00 94.56 109 ARG A O 1
ATOM 842 N N . PRO A 1 110 ? -10.096 1.711 3.949 1.00 94.81 110 PRO A N 1
ATOM 843 C CA . PRO A 1 110 ? -10.629 1.202 2.690 1.00 94.81 110 PRO A CA 1
ATOM 844 C C . PRO A 1 110 ? -9.929 -0.088 2.247 1.00 94.81 110 PRO A C 1
ATOM 846 O O . PRO A 1 110 ? -8.724 -0.272 2.480 1.00 94.81 110 PRO A O 1
ATOM 849 N N . PHE A 1 111 ? -10.700 -0.989 1.645 1.00 94.62 111 PHE A N 1
ATOM 850 C CA . PHE A 1 111 ? -10.155 -2.142 0.943 1.00 94.62 111 PHE A CA 1
ATOM 851 C C . PHE A 1 111 ? -9.555 -1.691 -0.394 1.00 94.62 111 PHE A C 1
ATOM 853 O O . PHE A 1 111 ? -10.129 -0.851 -1.078 1.00 94.62 111 PHE A O 1
ATOM 860 N N . ALA A 1 112 ? -8.378 -2.216 -0.737 1.00 94.25 112 ALA A N 1
ATOM 861 C CA . ALA A 1 112 ? -7.760 -1.972 -2.035 1.00 94.25 112 ALA A CA 1
ATOM 862 C C . ALA A 1 112 ? -8.265 -3.031 -3.013 1.00 94.25 112 ALA A C 1
ATOM 864 O O . ALA A 1 112 ? -7.959 -4.210 -2.838 1.00 94.25 112 ALA A O 1
ATOM 865 N N . GLU A 1 113 ? -9.036 -2.608 -4.010 1.00 93.12 113 GLU A N 1
ATOM 866 C CA . GLU A 1 113 ? -9.502 -3.496 -5.071 1.00 93.12 113 GLU A CA 1
ATOM 867 C C . GLU A 1 113 ? -8.355 -3.963 -5.962 1.00 93.12 113 GLU A C 1
ATOM 869 O O . GLU A 1 113 ? -7.387 -3.233 -6.173 1.00 93.12 113 GLU A O 1
ATOM 874 N N . GLY A 1 114 ? -8.504 -5.161 -6.529 1.00 94.62 114 GLY A N 1
ATOM 875 C CA . GLY A 1 114 ? -7.560 -5.726 -7.486 1.00 94.62 114 GLY A CA 1
ATOM 876 C C . GLY A 1 114 ? -6.716 -6.864 -6.920 1.00 94.62 114 GLY A C 1
ATOM 877 O O . GLY A 1 114 ? -7.120 -7.572 -5.994 1.00 94.62 114 GLY A O 1
ATOM 878 N N . LEU A 1 115 ? -5.549 -7.086 -7.525 1.00 95.56 115 LEU A N 1
ATOM 879 C CA . LEU A 1 115 ? -4.687 -8.228 -7.218 1.00 95.56 115 LEU A CA 1
ATOM 880 C C . LEU A 1 115 ? -3.316 -7.771 -6.725 1.00 95.56 115 LEU A C 1
ATOM 882 O O . LEU A 1 115 ? -2.742 -6.846 -7.293 1.00 95.56 115 LEU A O 1
ATOM 886 N N . PRO A 1 116 ? -2.720 -8.436 -5.721 1.00 95.38 116 PRO A N 1
ATOM 887 C CA . PRO A 1 116 ? -1.335 -8.161 -5.365 1.00 95.38 116 PRO A CA 1
ATOM 888 C C . PRO A 1 116 ? -0.408 -8.492 -6.549 1.00 95.38 116 PRO A C 1
ATOM 890 O O . PRO A 1 116 ? -0.645 -9.461 -7.273 1.00 95.38 116 PRO A O 1
ATOM 893 N N . LEU A 1 117 ? 0.681 -7.738 -6.717 1.00 96.44 117 LEU A N 1
ATOM 894 C CA . LEU A 1 117 ? 1.568 -7.772 -7.892 1.00 96.44 117 LEU A CA 1
ATOM 895 C C . LEU A 1 117 ? 2.038 -9.191 -8.267 1.00 96.44 117 LEU A C 1
ATOM 897 O O . LEU A 1 117 ? 2.042 -9.575 -9.437 1.00 96.44 117 LEU A O 1
ATOM 901 N N . HIS A 1 118 ? 2.359 -10.020 -7.270 1.00 94.56 118 HIS A N 1
ATOM 902 C CA . HIS A 1 118 ? 2.785 -11.408 -7.489 1.00 94.56 118 HIS A CA 1
ATOM 903 C C . HIS A 1 118 ? 1.708 -12.331 -8.089 1.00 94.56 118 HIS A C 1
ATOM 905 O O . HIS A 1 118 ? 2.058 -13.390 -8.608 1.00 94.56 118 HIS A O 1
ATOM 911 N N . ARG A 1 119 ? 0.426 -11.945 -8.026 1.00 94.94 119 ARG A N 1
ATOM 912 C CA . ARG A 1 119 ? -0.724 -12.674 -8.592 1.00 94.94 119 ARG A CA 1
ATOM 913 C C . ARG A 1 119 ? -1.344 -11.987 -9.807 1.00 94.94 119 ARG A C 1
ATOM 915 O O . ARG A 1 119 ? -2.157 -12.609 -10.478 1.00 94.94 119 ARG A O 1
ATOM 922 N N . ALA A 1 120 ? -0.978 -10.739 -10.097 1.00 96.25 120 ALA A N 1
ATOM 923 C CA . ALA A 1 120 ? -1.517 -10.000 -11.234 1.00 96.25 120 ALA A CA 1
ATOM 924 C C . ALA A 1 120 ? -1.283 -10.755 -12.555 1.00 96.25 120 ALA A C 1
ATOM 926 O O . ALA A 1 120 ? -0.177 -11.223 -12.826 1.00 96.25 120 ALA A O 1
ATOM 927 N N . THR A 1 121 ? -2.316 -10.915 -13.370 1.00 96.00 121 THR A N 1
ATOM 928 C CA . THR A 1 121 ? -2.206 -11.584 -14.676 1.00 96.00 121 THR A CA 1
ATOM 929 C C . THR A 1 121 ? -1.929 -10.604 -15.808 1.00 96.00 121 THR A C 1
ATOM 931 O O . THR A 1 121 ? -1.385 -11.011 -16.825 1.00 96.00 121 THR A O 1
ATOM 934 N N . HIS A 1 122 ? -2.227 -9.324 -15.592 1.00 96.62 122 HIS A N 1
ATOM 935 C CA . HIS A 1 122 ? -2.023 -8.237 -16.541 1.00 96.62 122 HIS A CA 1
ATOM 936 C C . HIS A 1 122 ? -1.330 -7.071 -15.833 1.00 96.62 122 HIS A C 1
ATOM 938 O O . HIS A 1 122 ? -1.589 -6.836 -14.647 1.00 96.62 122 HIS A O 1
ATOM 944 N N . LEU A 1 123 ? -0.454 -6.362 -16.541 1.00 97.44 123 LEU A N 1
ATOM 945 C CA . LEU A 1 123 ? 0.177 -5.127 -16.077 1.00 97.44 123 LEU A CA 1
ATOM 946 C C . LEU A 1 123 ? 0.223 -4.097 -17.213 1.00 97.44 123 LEU A C 1
ATOM 948 O O . LEU A 1 123 ? 0.702 -4.434 -18.295 1.00 97.44 123 LEU A O 1
ATOM 952 N N . PRO A 1 124 ? -0.178 -2.840 -16.972 1.00 96.94 124 PRO A N 1
ATOM 953 C CA . PRO A 1 124 ? 0.065 -1.755 -17.915 1.00 96.94 124 PRO A CA 1
ATOM 954 C C . PRO A 1 124 ? 1.550 -1.583 -18.226 1.00 96.94 124 PRO A C 1
ATOM 956 O O . PRO A 1 124 ? 2.413 -1.773 -17.360 1.00 96.94 124 PRO A O 1
ATOM 959 N N . ARG A 1 125 ? 1.856 -1.186 -19.463 1.00 96.38 125 ARG A N 1
ATOM 960 C CA . ARG A 1 125 ? 3.234 -0.934 -19.909 1.00 96.38 125 ARG A CA 1
ATOM 961 C C . ARG A 1 125 ? 3.959 0.160 -19.128 1.00 96.38 125 ARG A C 1
ATOM 963 O O . ARG A 1 125 ? 5.177 0.164 -19.151 1.00 96.38 125 ARG A O 1
ATOM 970 N N . ASP A 1 126 ? 3.249 1.038 -18.434 1.00 96.25 126 ASP A N 1
ATOM 971 C CA . ASP A 1 126 ? 3.771 2.123 -17.595 1.00 96.25 126 ASP A CA 1
ATOM 972 C C . ASP A 1 126 ? 3.679 1.826 -16.083 1.00 96.25 126 ASP A C 1
ATOM 974 O O . ASP A 1 126 ? 3.938 2.694 -15.246 1.00 96.25 126 ASP A O 1
ATOM 978 N N . PHE A 1 127 ? 3.322 0.593 -15.694 1.00 97.69 127 PHE A N 1
ATOM 979 C CA . PHE A 1 127 ? 3.003 0.247 -14.305 1.00 97.69 127 PHE A CA 1
ATOM 980 C C . PHE A 1 127 ? 4.114 0.595 -13.307 1.00 97.69 127 PHE A C 1
ATOM 982 O O . PHE A 1 127 ? 3.845 1.096 -12.213 1.00 97.69 127 PHE A O 1
ATOM 989 N N . PHE A 1 128 ? 5.377 0.313 -13.641 1.00 97.75 128 PHE A N 1
ATOM 990 C CA . PHE A 1 128 ? 6.477 0.588 -12.714 1.00 97.75 128 PHE A CA 1
ATOM 991 C C . PHE A 1 128 ? 6.842 2.070 -12.673 1.00 97.75 128 PHE A C 1
ATOM 993 O O . PHE A 1 128 ? 7.287 2.538 -11.624 1.00 97.75 128 PHE A O 1
ATOM 1000 N N . THR A 1 129 ? 6.604 2.809 -13.756 1.00 96.88 129 THR A N 1
ATOM 1001 C CA . THR A 1 129 ? 6.667 4.272 -13.755 1.00 96.88 129 THR A CA 1
ATOM 1002 C C . THR A 1 129 ? 5.620 4.852 -12.799 1.00 96.88 129 THR A C 1
ATOM 1004 O O . THR A 1 129 ? 5.994 5.549 -11.852 1.00 96.88 129 THR A O 1
ATOM 1007 N N . LEU A 1 130 ? 4.353 4.440 -12.928 1.00 97.25 130 LEU A N 1
ATOM 1008 C CA . LEU A 1 130 ? 3.269 4.827 -12.013 1.00 97.25 130 LEU A CA 1
ATOM 1009 C C . LEU A 1 130 ? 3.560 4.419 -10.559 1.00 97.25 130 LEU A C 1
ATOM 1011 O O . LEU A 1 130 ? 3.237 5.138 -9.616 1.00 97.25 130 LEU A O 1
ATOM 1015 N N . LEU A 1 131 ? 4.206 3.270 -10.341 1.00 98.31 131 LEU A N 1
ATOM 1016 C CA . LEU A 1 131 ? 4.550 2.793 -8.999 1.00 98.31 131 LEU A CA 1
ATOM 1017 C C . LEU A 1 131 ? 5.651 3.643 -8.350 1.00 98.31 131 LEU A C 1
ATOM 1019 O O . LEU A 1 131 ? 5.619 3.892 -7.141 1.00 98.31 131 LEU A O 1
ATOM 1023 N N . GLU A 1 132 ? 6.639 4.088 -9.129 1.00 97.94 132 GLU A N 1
ATOM 1024 C CA . GLU A 1 132 ? 7.637 5.042 -8.647 1.00 97.94 132 GLU A CA 1
ATOM 1025 C C . GLU A 1 132 ? 7.009 6.403 -8.323 1.00 97.94 132 GLU A C 1
ATOM 1027 O O . GLU A 1 132 ? 7.373 7.007 -7.313 1.00 97.94 132 GLU A O 1
ATOM 1032 N N . GLU A 1 133 ? 6.070 6.877 -9.142 1.00 97.31 133 GLU A N 1
ATOM 1033 C CA . GLU A 1 133 ? 5.303 8.104 -8.892 1.00 97.31 133 GLU A CA 1
ATOM 1034 C C . GLU A 1 133 ? 4.477 7.995 -7.610 1.00 97.31 133 GLU A C 1
ATOM 1036 O O . GLU A 1 133 ? 4.639 8.829 -6.720 1.00 97.31 133 GLU A O 1
ATOM 1041 N N . ALA A 1 134 ? 3.727 6.904 -7.436 1.00 97.88 134 ALA A N 1
ATOM 1042 C CA . ALA A 1 134 ? 2.980 6.611 -6.217 1.00 97.88 134 ALA A CA 1
ATOM 1043 C C . ALA A 1 134 ? 3.882 6.642 -4.969 1.00 97.88 134 ALA A C 1
ATOM 1045 O O . ALA A 1 134 ? 3.532 7.236 -3.949 1.00 97.88 134 ALA A O 1
ATOM 1046 N N . ALA A 1 135 ? 5.089 6.068 -5.036 1.00 98.12 135 ALA A N 1
ATOM 1047 C CA . ALA A 1 135 ? 6.045 6.145 -3.931 1.00 98.12 135 ALA A CA 1
ATOM 1048 C C . ALA A 1 135 ? 6.561 7.571 -3.682 1.00 98.12 135 ALA A C 1
ATOM 1050 O O . ALA A 1 135 ? 6.728 7.965 -2.525 1.00 98.12 135 ALA A O 1
ATOM 1051 N N . ARG A 1 136 ? 6.789 8.361 -4.739 1.00 97.56 136 ARG A N 1
ATOM 1052 C CA . ARG A 1 136 ? 7.167 9.775 -4.611 1.00 97.56 136 ARG A CA 1
ATOM 1053 C C . ARG A 1 136 ? 6.034 10.616 -4.025 1.00 97.56 136 ARG A C 1
ATOM 1055 O O . ARG A 1 136 ? 6.336 11.510 -3.238 1.00 97.56 136 ARG A O 1
ATOM 1062 N N . GLU A 1 137 ? 4.768 10.312 -4.312 1.00 97.06 137 GLU A N 1
ATOM 1063 C CA . GLU A 1 137 ? 3.621 10.939 -3.640 1.00 97.06 137 GLU A CA 1
ATOM 1064 C C . GLU A 1 137 ? 3.654 10.677 -2.130 1.00 97.06 137 GLU A C 1
ATOM 1066 O O . GLU A 1 137 ? 3.546 11.620 -1.339 1.00 97.06 137 GLU A O 1
ATOM 1071 N N . LEU A 1 138 ? 3.908 9.425 -1.712 1.00 97.81 138 LEU A N 1
ATOM 1072 C CA . LEU A 1 138 ? 4.079 9.105 -0.289 1.00 97.81 138 LEU A CA 1
ATOM 1073 C C . LEU A 1 138 ? 5.194 9.955 0.335 1.00 97.81 138 LEU A C 1
ATOM 1075 O O . LEU A 1 138 ? 5.010 10.571 1.389 1.00 97.81 138 LEU A O 1
ATOM 1079 N N . HIS A 1 139 ? 6.353 10.016 -0.330 1.00 97.50 139 HIS A N 1
ATOM 1080 C CA . HIS A 1 139 ? 7.510 10.782 0.143 1.00 97.50 139 HIS A CA 1
ATOM 1081 C C . HIS A 1 139 ? 7.207 12.285 0.191 1.00 97.50 139 HIS A C 1
ATOM 1083 O O . HIS A 1 139 ? 7.612 12.958 1.141 1.00 97.50 139 HIS A O 1
ATOM 1089 N N . GLY A 1 140 ? 6.444 12.805 -0.773 1.00 95.88 140 GLY A N 1
ATOM 1090 C CA . GLY A 1 140 ? 5.954 14.182 -0.816 1.00 95.88 140 GLY A CA 1
ATOM 1091 C C . GLY A 1 140 ? 5.070 14.537 0.382 1.00 95.88 140 GLY A C 1
ATOM 1092 O O . GLY A 1 140 ? 5.196 15.638 0.923 1.00 95.88 140 GLY A O 1
ATOM 1093 N N . ALA A 1 141 ? 4.277 13.580 0.870 1.00 96.00 141 ALA A N 1
ATOM 1094 C CA . ALA A 1 141 ? 3.502 13.672 2.112 1.00 96.00 141 ALA A CA 1
ATOM 1095 C C . ALA A 1 141 ? 4.330 13.388 3.389 1.00 96.00 141 ALA A C 1
ATOM 1097 O O . ALA A 1 141 ? 3.802 13.365 4.502 1.00 96.00 141 ALA A O 1
ATOM 1098 N N . GLY A 1 142 ? 5.642 13.163 3.255 1.00 96.44 142 GLY A N 1
ATOM 1099 C CA . GLY A 1 142 ? 6.543 12.847 4.364 1.00 96.44 142 GLY A CA 1
ATOM 1100 C C . GLY A 1 142 ? 6.418 11.413 4.883 1.00 96.44 142 GLY A C 1
ATOM 1101 O O . GLY A 1 142 ? 6.892 11.123 5.980 1.00 96.44 142 GLY A O 1
ATOM 1102 N N . VAL A 1 143 ? 5.796 10.502 4.137 1.00 97.50 143 VAL A N 1
ATOM 1103 C CA . VAL A 1 143 ? 5.626 9.096 4.518 1.00 97.50 143 VAL A CA 1
ATOM 1104 C C . VAL A 1 143 ? 6.596 8.223 3.732 1.00 97.50 143 VAL A C 1
ATOM 1106 O O . VAL A 1 143 ? 6.555 8.198 2.513 1.00 97.50 143 VAL A O 1
ATOM 1109 N N . CYS A 1 144 ? 7.434 7.449 4.422 1.00 96.88 144 CYS A N 1
ATOM 1110 C CA . CYS A 1 144 ? 8.186 6.347 3.804 1.00 96.88 144 CYS A CA 1
ATOM 1111 C C . CYS A 1 144 ? 7.507 5.025 4.153 1.00 96.88 144 CYS A C 1
ATOM 1113 O O . CYS A 1 144 ? 7.197 4.801 5.328 1.00 96.88 144 CYS A O 1
ATOM 1115 N N . HIS A 1 145 ? 7.319 4.142 3.176 1.00 95.31 145 HIS A N 1
ATOM 1116 C CA . HIS A 1 145 ? 6.607 2.880 3.369 1.00 95.31 145 HIS A CA 1
ATOM 1117 C C . HIS A 1 145 ? 7.464 1.848 4.115 1.00 95.31 145 HIS A C 1
ATOM 1119 O O . HIS A 1 145 ? 6.956 1.125 4.973 1.00 95.31 145 HIS A O 1
ATOM 1125 N N . ASN A 1 146 ? 8.767 1.787 3.817 1.00 94.06 146 ASN A N 1
ATOM 1126 C CA . ASN A 1 146 ? 9.771 0.894 4.412 1.00 94.06 146 ASN A CA 1
ATOM 1127 C C . ASN A 1 146 ? 9.563 -0.614 4.178 1.00 94.06 146 ASN A C 1
ATOM 1129 O O . ASN A 1 146 ? 10.347 -1.412 4.695 1.00 94.06 146 ASN A O 1
ATOM 1133 N N . ASP A 1 147 ? 8.542 -1.021 3.416 1.00 91.88 147 ASP A N 1
ATOM 1134 C CA . ASP A 1 147 ? 8.212 -2.438 3.201 1.00 91.88 147 ASP A CA 1
ATOM 1135 C C . ASP A 1 147 ? 7.831 -2.783 1.752 1.00 91.88 147 ASP A C 1
ATOM 1137 O O . ASP A 1 147 ? 7.302 -3.856 1.478 1.00 91.88 147 ASP A O 1
ATOM 1141 N N . LEU A 1 148 ? 8.180 -1.929 0.782 1.00 93.25 148 LEU A N 1
ATOM 1142 C CA . LEU A 1 148 ? 7.901 -2.161 -0.649 1.00 93.25 148 LEU A CA 1
ATOM 1143 C C . LEU A 1 148 ? 8.731 -3.287 -1.277 1.00 93.25 148 LEU A C 1
ATOM 1145 O O . LEU A 1 148 ? 8.651 -3.557 -2.471 1.00 93.25 148 LEU A O 1
ATOM 1149 N N . HIS A 1 149 ? 9.547 -3.983 -0.488 1.00 90.75 149 HIS A N 1
ATOM 1150 C CA . HIS A 1 149 ? 10.278 -5.153 -0.956 1.00 90.75 149 HIS A CA 1
ATOM 1151 C C . HIS A 1 149 ? 9.382 -6.375 -1.191 1.00 90.75 149 HIS A C 1
ATOM 1153 O O . HIS A 1 149 ? 9.834 -7.313 -1.853 1.00 90.75 149 HIS A O 1
ATOM 1159 N N . LYS A 1 150 ? 8.151 -6.355 -0.664 1.00 86.38 150 LYS A N 1
ATOM 1160 C CA . LYS A 1 150 ? 7.155 -7.417 -0.805 1.00 86.38 150 LYS A CA 1
ATOM 1161 C C . LYS A 1 150 ? 6.174 -7.081 -1.920 1.00 86.38 150 LYS A C 1
ATOM 1163 O O . LYS A 1 150 ? 5.512 -6.052 -1.877 1.00 86.38 150 LYS A O 1
ATOM 1168 N N . GLU A 1 151 ? 6.031 -7.987 -2.881 1.00 93.38 151 GLU A N 1
ATOM 1169 C CA . GLU A 1 151 ? 5.057 -7.853 -3.978 1.00 93.38 151 GLU A CA 1
ATOM 1170 C C . GLU A 1 151 ? 3.599 -7.895 -3.479 1.00 93.38 151 GLU A C 1
ATOM 1172 O O . GLU A 1 151 ? 2.692 -7.482 -4.186 1.00 93.38 151 GLU A O 1
ATOM 1177 N N . GLN A 1 152 ? 3.358 -8.381 -2.258 1.00 91.75 152 GLN A N 1
ATOM 1178 C CA . GLN A 1 152 ? 2.039 -8.392 -1.614 1.00 91.75 152 GLN A CA 1
ATOM 1179 C C . GLN A 1 152 ? 1.559 -6.998 -1.189 1.00 91.75 152 GLN A C 1
ATOM 1181 O O . GLN A 1 152 ? 0.357 -6.777 -1.109 1.00 91.75 152 GLN A O 1
ATOM 1186 N N . ASN A 1 153 ? 2.487 -6.067 -0.944 1.00 95.06 153 ASN A N 1
ATOM 1187 C CA . ASN A 1 153 ? 2.171 -4.706 -0.498 1.00 95.06 153 ASN A CA 1
ATOM 1188 C C . ASN A 1 153 ? 1.847 -3.761 -1.669 1.00 95.06 153 ASN A C 1
ATOM 1190 O O . ASN A 1 153 ? 1.556 -2.587 -1.456 1.00 95.06 153 ASN A O 1
ATOM 1194 N N . ILE A 1 154 ? 1.922 -4.269 -2.902 1.00 97.69 154 ILE A N 1
ATOM 1195 C CA . ILE A 1 154 ? 1.640 -3.543 -4.137 1.00 97.69 154 ILE A CA 1
ATOM 1196 C C . ILE A 1 154 ? 0.434 -4.225 -4.775 1.00 97.69 154 ILE A C 1
ATOM 1198 O O . ILE A 1 154 ? 0.538 -5.370 -5.215 1.00 97.69 154 ILE A O 1
ATOM 1202 N N . VAL A 1 155 ? -0.704 -3.543 -4.802 1.00 97.50 155 VAL A N 1
ATOM 1203 C CA . VAL A 1 155 ? -1.931 -4.007 -5.454 1.00 97.50 155 VAL A CA 1
ATOM 1204 C C . VAL A 1 155 ? -2.028 -3.357 -6.828 1.00 97.50 155 VAL A C 1
ATOM 1206 O O . VAL A 1 155 ? -1.809 -2.159 -6.965 1.00 97.50 155 VAL A O 1
ATOM 1209 N N . VAL A 1 156 ? -2.333 -4.155 -7.843 1.00 97.94 156 VAL A N 1
ATOM 1210 C CA . VAL A 1 156 ? -2.713 -3.698 -9.180 1.00 97.94 156 VAL A CA 1
ATOM 1211 C C . VAL A 1 156 ? -4.223 -3.521 -9.158 1.00 97.94 156 VAL A C 1
ATOM 1213 O O . VAL A 1 156 ? -4.950 -4.515 -9.067 1.00 97.94 156 VAL A O 1
ATOM 1216 N N . ALA A 1 157 ? -4.677 -2.270 -9.159 1.00 96.38 157 ALA A N 1
ATOM 1217 C CA . ALA A 1 157 ? -6.093 -1.935 -9.152 1.00 96.38 157 ALA A CA 1
ATOM 1218 C C . ALA A 1 157 ? -6.762 -2.302 -10.492 1.00 96.38 157 ALA A C 1
ATOM 1220 O O . ALA A 1 157 ? -6.066 -2.536 -11.483 1.00 96.38 157 ALA A O 1
ATOM 1221 N N . PRO A 1 158 ? -8.107 -2.382 -10.550 1.00 94.69 158 PRO A N 1
ATOM 1222 C CA . PRO A 1 158 ? -8.824 -2.741 -11.777 1.00 94.69 158 PRO A CA 1
ATOM 1223 C C . PRO A 1 158 ? -8.557 -1.813 -12.971 1.00 94.69 158 PRO A C 1
ATOM 1225 O O . PRO A 1 158 ? -8.644 -2.254 -14.110 1.00 94.69 158 PRO A O 1
ATOM 1228 N N . ASP A 1 159 ? -8.213 -0.551 -12.713 1.00 93.75 159 ASP A N 1
ATOM 1229 C CA . ASP A 1 159 ? -7.814 0.443 -13.719 1.00 93.75 159 ASP A CA 1
ATOM 1230 C C . ASP A 1 159 ? -6.332 0.331 -14.134 1.00 93.75 159 ASP A C 1
ATOM 1232 O O . ASP A 1 159 ? -5.835 1.141 -14.911 1.00 93.75 159 ASP A O 1
ATOM 1236 N N . GLY A 1 160 ? -5.610 -0.659 -13.601 1.00 95.69 160 GLY A N 1
ATOM 1237 C CA . GLY A 1 160 ? -4.192 -0.892 -13.846 1.00 95.69 160 GLY A CA 1
ATOM 1238 C C . GLY A 1 160 ? -3.248 -0.098 -12.940 1.00 95.69 160 GLY A C 1
ATOM 1239 O O . GLY A 1 160 ? -2.045 -0.365 -12.951 1.00 95.69 160 GLY A O 1
ATOM 1240 N N . ARG A 1 161 ? -3.742 0.837 -12.119 1.00 96.56 161 ARG A N 1
ATOM 1241 C CA . ARG A 1 161 ? -2.886 1.696 -11.288 1.00 96.56 161 ARG A CA 1
ATOM 1242 C C . ARG A 1 161 ? -2.355 0.965 -10.048 1.00 96.56 161 ARG A C 1
ATOM 1244 O O . ARG A 1 161 ? -3.020 0.082 -9.498 1.00 96.56 161 ARG A O 1
ATOM 1251 N N . PRO A 1 162 ? -1.153 1.316 -9.563 1.00 97.81 162 PRO A N 1
ATOM 1252 C CA . PRO A 1 162 ? -0.612 0.753 -8.335 1.00 97.81 162 PRO A CA 1
ATOM 1253 C C . PRO A 1 162 ? -1.253 1.384 -7.093 1.00 97.81 162 PRO A C 1
ATOM 1255 O O . PRO A 1 162 ? -1.181 2.591 -6.878 1.00 97.81 162 PRO A O 1
ATOM 1258 N N . VAL A 1 163 ? -1.788 0.541 -6.213 1.00 97.81 163 VAL A N 1
ATOM 1259 C CA . VAL A 1 163 ? -2.267 0.916 -4.879 1.00 97.81 163 VAL A CA 1
ATOM 1260 C C . VAL A 1 163 ? -1.377 0.267 -3.825 1.00 97.81 163 VAL A C 1
ATOM 1262 O O . VAL A 1 163 ? -1.195 -0.951 -3.792 1.00 97.81 163 VAL A O 1
ATOM 1265 N N . LEU A 1 164 ? -0.815 1.080 -2.936 1.00 97.69 164 LEU A N 1
ATOM 1266 C CA . LEU A 1 164 ? 0.081 0.628 -1.876 1.00 97.69 164 LEU A CA 1
ATOM 1267 C C . LEU A 1 164 ? -0.713 0.300 -0.612 1.00 97.69 164 LEU A C 1
ATOM 1269 O O . LEU A 1 164 ? -1.612 1.041 -0.204 1.00 97.69 164 LEU A O 1
ATOM 1273 N N . ILE A 1 165 ? -0.379 -0.823 0.023 1.00 94.88 165 ILE A N 1
ATOM 1274 C CA . ILE A 1 165 ? -1.043 -1.311 1.236 1.00 94.88 165 ILE A CA 1
ATOM 1275 C C . ILE A 1 165 ? -0.027 -1.738 2.298 1.00 94.88 165 ILE A C 1
ATOM 1277 O O . ILE A 1 165 ? 1.142 -1.947 2.015 1.00 94.88 165 ILE A O 1
ATOM 1281 N N . ASP A 1 166 ? -0.512 -1.941 3.525 1.00 91.50 166 ASP A N 1
ATOM 1282 C CA . ASP A 1 166 ? 0.289 -2.371 4.680 1.00 91.50 166 ASP A CA 1
ATOM 1283 C C . ASP A 1 166 ? 1.360 -1.352 5.124 1.00 91.50 166 ASP A C 1
ATOM 1285 O O . ASP A 1 166 ? 2.572 -1.547 5.039 1.00 91.50 166 ASP A O 1
ATOM 1289 N N . PHE A 1 167 ? 0.885 -0.245 5.700 1.00 93.69 167 PHE A N 1
ATOM 1290 C CA . PHE A 1 167 ? 1.735 0.822 6.238 1.00 93.69 167 PHE A CA 1
ATOM 1291 C C . PHE A 1 167 ? 2.186 0.567 7.687 1.00 93.69 167 PHE A C 1
ATOM 1293 O O . PHE A 1 167 ? 2.570 1.502 8.393 1.00 93.69 167 PHE A O 1
ATOM 1300 N N . GLN A 1 168 ? 2.157 -0.675 8.181 1.00 88.00 168 GLN A N 1
ATOM 1301 C CA . GLN A 1 168 ? 2.521 -0.971 9.575 1.00 88.00 168 GLN A CA 1
ATOM 1302 C C . GLN A 1 168 ? 3.971 -0.595 9.915 1.00 88.00 168 GLN A C 1
ATOM 1304 O O . GLN A 1 168 ? 4.269 -0.185 11.044 1.00 88.00 168 GLN A O 1
ATOM 1309 N N . LEU A 1 169 ? 4.875 -0.705 8.937 1.00 90.00 169 LEU A N 1
ATOM 1310 C CA . LEU A 1 169 ? 6.285 -0.327 9.069 1.00 90.00 169 LEU A CA 1
ATOM 1311 C C . LEU A 1 169 ? 6.584 1.099 8.585 1.00 90.00 169 LEU A C 1
ATOM 1313 O O . LEU A 1 169 ? 7.741 1.531 8.645 1.00 90.00 169 LEU A O 1
ATOM 1317 N N . ALA A 1 170 ? 5.566 1.846 8.157 1.00 93.00 170 ALA A N 1
ATOM 1318 C CA . ALA A 1 170 ? 5.753 3.185 7.631 1.00 93.00 170 ALA A CA 1
ATOM 1319 C C . ALA A 1 170 ? 6.296 4.150 8.696 1.00 93.00 170 ALA A C 1
ATOM 1321 O O . ALA A 1 170 ? 6.031 4.036 9.899 1.00 93.00 170 ALA A O 1
ATOM 1322 N N . THR A 1 171 ? 7.068 5.132 8.238 1.00 94.12 171 THR A N 1
ATOM 1323 C CA . THR A 1 171 ? 7.566 6.235 9.068 1.00 94.12 171 THR A CA 1
ATOM 1324 C C . THR A 1 171 ? 7.063 7.558 8.528 1.00 94.12 171 THR A C 1
ATOM 1326 O O . THR A 1 171 ? 7.193 7.808 7.334 1.00 94.12 171 THR A O 1
ATOM 1329 N N . LEU A 1 172 ? 6.550 8.402 9.421 1.00 95.31 172 LEU A N 1
ATOM 1330 C CA . LEU A 1 172 ? 6.046 9.734 9.110 1.00 95.31 172 LEU A CA 1
ATOM 1331 C C . LEU A 1 172 ? 7.067 10.799 9.532 1.00 95.31 172 LEU A C 1
ATOM 1333 O O . LEU A 1 172 ? 7.513 10.810 10.680 1.00 95.31 172 LEU A O 1
ATOM 1337 N N . HIS A 1 173 ? 7.381 11.706 8.612 1.00 93.62 173 HIS A N 1
ATOM 1338 C CA . HIS A 1 173 ? 8.334 12.807 8.742 1.00 93.62 173 HIS A CA 1
ATOM 1339 C C . HIS A 1 173 ? 7.647 14.124 8.344 1.00 93.62 173 HIS A C 1
ATOM 1341 O O . HIS A 1 173 ? 7.880 14.625 7.245 1.00 93.62 173 HIS A O 1
ATOM 1347 N N . PRO A 1 174 ? 6.806 14.726 9.211 1.00 84.75 174 PRO A N 1
ATOM 1348 C CA . PRO A 1 174 ? 5.946 15.856 8.830 1.00 84.75 174 PRO A CA 1
ATOM 1349 C C . PRO A 1 174 ? 6.715 17.077 8.306 1.00 84.75 174 PRO A C 1
ATOM 1351 O O . PRO A 1 174 ? 6.240 17.800 7.438 1.00 84.75 174 PRO A O 1
ATOM 1354 N N . ARG A 1 175 ? 7.931 17.299 8.821 1.00 86.38 175 ARG A N 1
ATOM 1355 C CA . ARG A 1 175 ? 8.797 18.422 8.430 1.00 86.38 175 ARG A CA 1
ATOM 1356 C C . ARG A 1 175 ? 9.616 18.160 7.167 1.00 86.38 175 ARG A C 1
ATOM 1358 O O . ARG A 1 175 ? 10.269 19.082 6.700 1.00 86.38 175 ARG A O 1
ATOM 1365 N N . ARG A 1 176 ? 9.612 16.922 6.651 1.00 87.75 176 ARG A N 1
ATOM 1366 C CA . ARG A 1 176 ? 10.396 16.484 5.481 1.00 87.75 176 ARG A CA 1
ATOM 1367 C C . ARG A 1 176 ? 11.834 17.033 5.508 1.00 87.75 176 ARG A C 1
ATOM 1369 O O . ARG A 1 176 ? 12.248 17.712 4.570 1.00 87.75 176 ARG A O 1
ATOM 1376 N N . PRO A 1 177 ? 12.583 16.814 6.607 1.00 85.00 177 PRO A N 1
ATOM 1377 C CA . PRO A 1 177 ? 13.892 17.428 6.763 1.00 85.00 177 PRO A CA 1
ATOM 1378 C C . PRO A 1 177 ? 14.818 16.971 5.632 1.00 85.00 177 PRO A C 1
ATOM 1380 O O . PRO A 1 177 ? 14.888 15.786 5.316 1.00 85.00 177 PRO A O 1
ATOM 1383 N N . THR A 1 178 ? 15.544 17.906 5.028 1.00 79.38 178 THR A N 1
ATOM 1384 C CA . THR A 1 178 ? 16.537 17.619 3.977 1.00 79.38 178 THR A CA 1
ATOM 1385 C C . THR A 1 178 ? 17.973 17.693 4.497 1.00 79.38 178 THR A C 1
ATOM 1387 O O . THR A 1 178 ? 18.908 17.294 3.807 1.00 79.38 178 THR A O 1
ATOM 1390 N N . SER A 1 179 ? 18.159 18.142 5.741 1.00 81.44 179 SER A N 1
ATOM 1391 C CA . SER A 1 179 ? 19.453 18.289 6.407 1.00 81.44 179 SER A CA 1
ATOM 1392 C C . SER A 1 179 ? 19.462 17.627 7.794 1.00 81.44 179 SER A C 1
ATOM 1394 O O . SER A 1 179 ? 18.441 17.156 8.305 1.00 81.44 179 SER A O 1
ATOM 1396 N N . GLY A 1 180 ? 20.648 17.529 8.401 1.00 87.19 180 GLY A N 1
ATOM 1397 C CA . GLY A 1 180 ? 20.822 16.919 9.722 1.00 87.19 180 GLY A CA 1
ATOM 1398 C C . GLY A 1 180 ? 20.642 15.395 9.747 1.00 87.19 180 GLY A C 1
ATOM 1399 O O . GLY A 1 180 ? 20.557 14.731 8.714 1.00 87.19 180 GLY A O 1
ATOM 1400 N N . ILE A 1 181 ? 20.639 14.813 10.951 1.00 85.06 181 ILE A N 1
ATOM 1401 C CA . ILE A 1 181 ? 20.496 13.358 11.136 1.00 85.06 181 ILE A CA 1
ATOM 1402 C C . ILE A 1 181 ? 19.130 12.889 10.623 1.00 85.06 181 ILE A C 1
ATOM 1404 O O . ILE A 1 181 ? 19.072 11.940 9.845 1.00 85.06 181 ILE A O 1
ATOM 1408 N N . GLU A 1 182 ? 18.048 13.565 11.016 1.00 84.31 182 GLU A N 1
ATOM 1409 C CA . GLU A 1 182 ? 16.679 13.214 10.617 1.00 84.31 182 GLU A CA 1
ATOM 1410 C C . GLU A 1 182 ? 16.493 13.249 9.098 1.00 84.31 182 GLU A C 1
ATOM 1412 O O . GLU A 1 182 ? 15.955 12.297 8.532 1.00 84.31 182 GLU A O 1
ATOM 1417 N N . GLY A 1 183 ? 17.023 14.274 8.419 1.00 88.38 183 GLY A N 1
ATOM 1418 C CA . GLY A 1 183 ? 16.937 14.356 6.965 1.00 88.38 183 GLY A CA 1
ATOM 1419 C C . GLY A 1 183 ? 17.710 13.256 6.252 1.00 88.38 183 GLY A C 1
ATOM 1420 O O . GLY A 1 183 ? 17.200 12.650 5.311 1.00 88.38 183 GLY A O 1
ATOM 1421 N N . ARG A 1 184 ? 18.892 12.879 6.760 1.00 87.75 184 ARG A N 1
ATOM 1422 C CA . ARG A 1 184 ? 19.624 11.713 6.235 1.00 87.75 184 ARG A CA 1
ATOM 1423 C C . ARG A 1 184 ? 18.814 10.422 6.356 1.00 87.75 184 ARG A C 1
ATOM 1425 O O . ARG A 1 184 ? 18.838 9.608 5.436 1.00 87.75 184 ARG A O 1
ATOM 1432 N N . TRP A 1 185 ? 18.095 10.224 7.461 1.00 87.69 185 TRP A N 1
ATOM 1433 C CA . TRP A 1 185 ? 17.237 9.050 7.649 1.00 87.69 185 TRP A CA 1
ATOM 1434 C C . TRP A 1 185 ? 16.019 9.044 6.734 1.00 87.69 185 TRP A C 1
ATOM 1436 O O . TRP A 1 185 ? 15.653 7.974 6.245 1.00 87.69 185 TRP A O 1
ATOM 1446 N N . PHE A 1 186 ? 15.395 10.203 6.534 1.00 91.38 186 PHE A N 1
ATOM 1447 C CA . PHE A 1 186 ? 14.269 10.366 5.624 1.00 91.38 186 PHE A CA 1
ATOM 1448 C C . PHE A 1 186 ? 14.698 10.061 4.184 1.00 91.38 186 PHE A C 1
ATOM 1450 O O . PHE A 1 186 ? 14.185 9.124 3.578 1.00 91.38 186 PHE A O 1
ATOM 1457 N N . VAL A 1 187 ? 15.744 10.732 3.691 1.00 92.00 187 VAL A N 1
ATOM 1458 C CA . VAL A 1 187 ? 16.294 10.520 2.342 1.00 92.00 187 VAL A CA 1
ATOM 1459 C C . VAL A 1 187 ? 16.727 9.067 2.123 1.00 92.00 187 VAL A C 1
ATOM 1461 O O . VAL A 1 187 ? 16.450 8.490 1.071 1.00 92.00 187 VAL A O 1
ATOM 1464 N N . ALA A 1 188 ? 17.374 8.441 3.113 1.00 90.19 188 ALA A N 1
ATOM 1465 C CA . ALA A 1 188 ? 17.779 7.041 3.012 1.00 90.19 188 ALA A CA 1
ATOM 1466 C C . ALA A 1 188 ? 16.580 6.089 2.869 1.00 90.19 188 ALA A C 1
ATOM 1468 O O . ALA A 1 188 ? 16.650 5.150 2.078 1.00 90.19 188 ALA A O 1
ATOM 1469 N N . ARG A 1 189 ? 15.484 6.334 3.597 1.00 91.38 189 ARG A N 1
ATOM 1470 C CA . ARG A 1 189 ? 14.257 5.529 3.506 1.00 91.38 189 ARG A CA 1
ATOM 1471 C C . ARG A 1 189 ? 13.531 5.729 2.183 1.00 91.38 189 ARG A C 1
ATOM 1473 O O . ARG A 1 189 ? 13.171 4.738 1.558 1.00 91.38 189 ARG A O 1
ATOM 1480 N N . CYS A 1 190 ? 13.412 6.973 1.714 1.00 94.75 190 CYS A N 1
ATOM 1481 C CA . CYS A 1 190 ? 12.850 7.260 0.394 1.00 94.75 190 CYS A CA 1
ATOM 1482 C C . CYS A 1 190 ? 13.626 6.528 -0.710 1.00 94.75 190 CYS A C 1
ATOM 1484 O O . CYS A 1 190 ? 13.050 5.868 -1.574 1.00 94.75 190 CYS A O 1
ATOM 1486 N N . ARG A 1 191 ? 14.962 6.570 -0.632 1.00 94.06 191 ARG A N 1
ATOM 1487 C CA . ARG A 1 191 ? 15.839 5.844 -1.555 1.00 94.06 191 ARG A CA 1
ATOM 1488 C C . ARG A 1 191 ? 15.653 4.329 -1.471 1.00 94.06 191 ARG A C 1
ATOM 1490 O O . ARG A 1 191 ? 15.716 3.662 -2.500 1.00 94.06 191 ARG A O 1
ATOM 1497 N N . ASP A 1 192 ? 15.476 3.770 -0.277 1.00 92.00 192 ASP A N 1
ATOM 1498 C CA . ASP A 1 192 ? 15.274 2.329 -0.121 1.00 92.00 192 ASP A CA 1
ATOM 1499 C C . ASP A 1 192 ? 13.932 1.862 -0.698 1.00 92.00 192 ASP A C 1
ATOM 1501 O O . ASP A 1 192 ? 13.918 0.832 -1.375 1.00 92.00 192 ASP A O 1
ATOM 1505 N N . ASP A 1 193 ? 12.850 2.625 -0.513 1.00 95.81 193 ASP A N 1
ATOM 1506 C CA . ASP A 1 193 ? 11.550 2.368 -1.150 1.00 95.81 193 ASP A CA 1
ATOM 1507 C C . ASP A 1 193 ? 11.695 2.314 -2.685 1.00 95.81 193 ASP A C 1
ATOM 1509 O O . ASP A 1 193 ? 11.369 1.297 -3.305 1.00 95.81 193 ASP A O 1
ATOM 1513 N N . LEU A 1 194 ? 12.301 3.343 -3.296 1.00 97.00 194 LEU A N 1
ATOM 1514 C CA . LEU A 1 194 ? 12.530 3.401 -4.750 1.00 97.00 194 LEU A CA 1
ATOM 1515 C C . LEU A 1 194 ? 13.457 2.283 -5.248 1.00 97.00 194 LEU A C 1
ATOM 1517 O O . LEU A 1 194 ? 13.225 1.681 -6.295 1.00 97.00 194 LEU A O 1
ATOM 1521 N N . ARG A 1 195 ? 14.489 1.929 -4.475 1.00 94.81 195 ARG A N 1
ATOM 1522 C CA . ARG A 1 195 ? 15.378 0.802 -4.793 1.00 94.81 195 ARG A CA 1
ATOM 1523 C C . ARG A 1 195 ? 14.624 -0.529 -4.804 1.00 94.81 195 ARG A C 1
ATOM 1525 O O . ARG A 1 195 ? 14.983 -1.432 -5.564 1.00 94.81 195 ARG A O 1
ATOM 1532 N N . HIS A 1 196 ? 13.634 -0.696 -3.930 1.00 94.44 196 HIS A N 1
ATOM 1533 C CA . HIS A 1 196 ? 12.800 -1.893 -3.901 1.00 94.44 196 HIS A CA 1
ATOM 1534 C C . HIS A 1 196 ? 11.862 -1.963 -5.106 1.00 94.44 196 HIS A C 1
ATOM 1536 O O . HIS A 1 196 ? 11.792 -3.026 -5.723 1.00 94.44 196 HIS A O 1
ATOM 1542 N N . ILE A 1 197 ? 11.279 -0.836 -5.514 1.00 96.62 197 ILE A N 1
ATOM 1543 C CA . ILE A 1 197 ? 10.509 -0.737 -6.760 1.00 96.62 197 ILE A CA 1
ATOM 1544 C C . ILE A 1 197 ? 11.386 -1.070 -7.970 1.00 96.62 197 ILE A C 1
ATOM 1546 O O . ILE A 1 197 ? 11.041 -1.963 -8.737 1.00 96.62 197 ILE A O 1
ATOM 1550 N N . GLN A 1 198 ? 12.581 -0.480 -8.084 1.00 95.88 198 GLN A N 1
ATOM 1551 C CA . GLN A 1 198 ? 13.513 -0.787 -9.176 1.00 95.88 198 GLN A CA 1
ATOM 1552 C C . GLN A 1 198 ? 13.885 -2.280 -9.220 1.00 95.88 198 GLN A C 1
ATOM 1554 O O . GLN A 1 198 ? 14.062 -2.866 -10.289 1.00 95.88 198 GLN A O 1
ATOM 1559 N N . LYS A 1 199 ? 14.006 -2.933 -8.056 1.00 93.19 199 LYS A N 1
ATOM 1560 C CA . LYS A 1 199 ? 14.262 -4.377 -7.991 1.00 93.19 199 LYS A CA 1
ATOM 1561 C C . LYS A 1 199 ? 13.095 -5.177 -8.581 1.00 93.19 199 LYS A C 1
ATOM 1563 O O . LYS A 1 199 ? 13.360 -6.157 -9.277 1.00 93.19 199 LYS A O 1
ATOM 1568 N N . HIS A 1 200 ? 11.852 -4.788 -8.298 1.00 94.94 200 HIS A N 1
ATOM 1569 C CA . HIS A 1 200 ? 10.668 -5.408 -8.900 1.00 94.94 200 HIS A CA 1
ATOM 1570 C C . HIS A 1 200 ? 10.612 -5.130 -10.398 1.00 94.94 200 HIS A C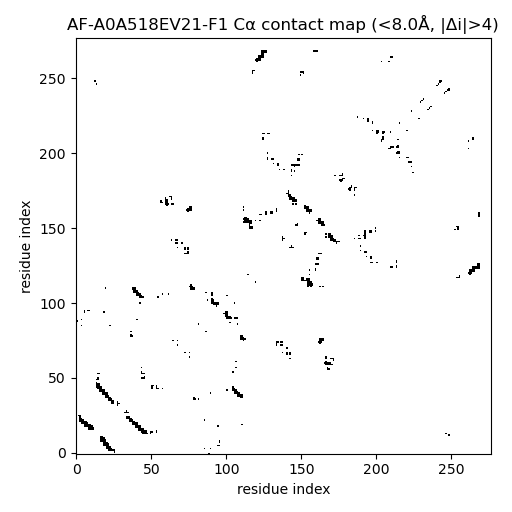 1
ATOM 1572 O O . HIS A 1 200 ? 10.563 -6.086 -11.162 1.00 94.94 200 HIS A O 1
ATOM 1578 N N . ARG A 1 201 ? 10.773 -3.872 -10.820 1.00 96.31 201 ARG A N 1
ATOM 1579 C CA . ARG A 1 201 ? 10.831 -3.457 -12.232 1.00 96.31 201 ARG A CA 1
ATOM 1580 C C . ARG A 1 201 ? 11.776 -4.350 -13.032 1.00 96.31 201 ARG A C 1
ATOM 1582 O O . ARG A 1 201 ? 11.353 -5.074 -13.925 1.00 96.31 201 ARG A O 1
ATOM 1589 N N . ARG A 1 202 ? 13.026 -4.474 -12.574 1.00 93.81 202 ARG A N 1
ATOM 1590 C CA . ARG A 1 202 ? 14.030 -5.362 -13.189 1.00 93.81 202 ARG A CA 1
ATOM 1591 C C . ARG A 1 202 ? 13.673 -6.841 -13.169 1.00 93.81 202 ARG A C 1
ATOM 1593 O O . ARG A 1 202 ? 14.151 -7.576 -14.019 1.00 93.81 202 ARG A O 1
ATOM 1600 N N . ARG A 1 203 ? 12.932 -7.320 -12.168 1.00 92.94 203 ARG A N 1
ATOM 1601 C CA . ARG A 1 203 ? 12.497 -8.724 -12.101 1.00 92.94 203 ARG A CA 1
ATOM 1602 C C . ARG A 1 203 ? 11.452 -9.020 -13.179 1.00 92.94 203 ARG A C 1
ATOM 1604 O O . ARG A 1 203 ? 11.519 -10.093 -13.780 1.00 92.94 203 ARG A O 1
ATOM 1611 N N . TYR A 1 204 ? 10.528 -8.085 -13.387 1.00 94.75 204 TYR A N 1
ATOM 1612 C CA . TYR A 1 204 ? 9.397 -8.208 -14.303 1.00 94.75 204 TYR A CA 1
ATOM 1613 C C . TYR A 1 204 ? 9.768 -7.891 -15.760 1.00 94.75 204 TYR A C 1
ATOM 1615 O O . TYR A 1 204 ? 9.153 -8.458 -16.650 1.00 94.75 204 TYR A O 1
ATOM 1623 N N . THR A 1 205 ? 10.807 -7.085 -16.014 1.00 93.69 205 THR A N 1
ATOM 1624 C CA . THR A 1 205 ? 11.268 -6.749 -17.380 1.00 93.69 205 THR A CA 1
ATOM 1625 C C . THR A 1 205 ? 12.502 -7.527 -17.849 1.00 93.69 205 THR A C 1
ATOM 1627 O O . THR A 1 205 ? 12.911 -7.412 -19.001 1.00 93.69 205 THR A O 1
ATOM 1630 N N . ARG A 1 206 ? 13.113 -8.347 -16.979 1.00 90.19 206 ARG A N 1
ATOM 1631 C CA . ARG A 1 206 ? 14.314 -9.135 -17.315 1.00 90.19 206 ARG A CA 1
ATOM 1632 C C . ARG A 1 206 ? 14.087 -10.031 -18.531 1.00 90.19 206 ARG A C 1
ATOM 1634 O O . ARG A 1 206 ? 13.006 -10.585 -18.667 1.00 90.19 206 ARG A O 1
ATOM 1641 N N . ASP A 1 207 ? 15.132 -10.283 -19.314 1.00 87.44 207 ASP A N 1
ATOM 1642 C CA . ASP A 1 207 ? 15.121 -11.284 -20.392 1.00 87.44 207 ASP A CA 1
ATOM 1643 C C . ASP A 1 207 ? 13.993 -11.048 -21.428 1.00 87.44 207 ASP A C 1
ATOM 1645 O O . ASP A 1 207 ? 13.422 -12.003 -21.943 1.00 87.44 207 ASP A O 1
ATOM 1649 N N . GLY A 1 208 ? 13.624 -9.783 -21.685 1.00 84.62 208 GLY A N 1
ATOM 1650 C CA . GLY A 1 208 ? 12.574 -9.413 -22.649 1.00 84.62 208 GLY A CA 1
ATOM 1651 C C . GLY A 1 208 ? 11.141 -9.688 -22.181 1.00 84.62 208 GLY A C 1
ATOM 1652 O O . GLY A 1 208 ? 10.218 -9.671 -22.985 1.00 84.62 208 GLY A O 1
ATOM 1653 N N . ARG A 1 209 ? 10.934 -9.955 -20.884 1.00 89.81 209 ARG A N 1
ATOM 1654 C CA . ARG A 1 209 ? 9.607 -10.266 -20.321 1.00 89.81 209 ARG A CA 1
ATOM 1655 C C . ARG A 1 209 ? 8.617 -9.117 -20.369 1.00 89.81 209 ARG A C 1
ATOM 1657 O O . ARG A 1 209 ? 7.436 -9.382 -20.192 1.00 89.81 209 ARG A O 1
ATOM 1664 N N . GLY A 1 210 ? 9.085 -7.880 -20.502 1.00 90.06 210 GLY A N 1
ATOM 1665 C CA . GLY A 1 210 ? 8.251 -6.688 -20.466 1.00 90.06 210 GLY A CA 1
ATOM 1666 C C . GLY A 1 210 ? 8.746 -5.591 -21.394 1.00 90.06 210 GLY A C 1
ATOM 1667 O O . GLY A 1 210 ? 9.742 -5.802 -22.087 1.00 90.06 210 GLY A O 1
ATOM 1668 N N . PRO A 1 211 ? 8.043 -4.449 -21.417 1.00 89.81 211 PRO A N 1
ATOM 1669 C CA . PRO A 1 211 ? 8.327 -3.352 -22.328 1.00 89.81 211 PRO A CA 1
ATOM 1670 C C . PRO A 1 211 ? 9.750 -2.830 -22.139 1.00 89.81 211 PRO A C 1
ATOM 1672 O O . PRO A 1 211 ? 10.273 -2.770 -21.019 1.00 89.81 211 PRO A O 1
ATOM 1675 N N . GLU A 1 212 ? 10.381 -2.466 -23.252 1.00 87.12 212 GLU A N 1
ATOM 1676 C CA . GLU A 1 212 ? 11.760 -1.982 -23.269 1.00 87.12 212 GLU A CA 1
ATOM 1677 C C . GLU A 1 212 ? 11.884 -0.647 -22.526 1.00 87.12 212 GLU A C 1
ATOM 1679 O O . GLU A 1 212 ? 12.865 -0.421 -21.817 1.00 87.12 212 GLU A O 1
ATOM 1684 N N . GLU A 1 213 ? 10.845 0.185 -22.587 1.00 87.00 213 GLU A N 1
ATOM 1685 C CA . GLU A 1 213 ? 10.734 1.478 -21.910 1.00 87.00 213 GLU A CA 1
ATOM 1686 C C . GLU A 1 213 ? 10.782 1.347 -20.378 1.00 87.00 213 GLU A C 1
ATOM 1688 O O . GLU A 1 213 ? 11.240 2.246 -19.673 1.00 87.00 213 GLU A O 1
ATOM 1693 N N . GLU A 1 214 ? 10.353 0.198 -19.850 1.00 88.06 214 GLU A N 1
ATOM 1694 C CA . GLU A 1 214 ? 10.401 -0.133 -18.424 1.00 88.06 214 GLU A CA 1
ATOM 1695 C C . GLU A 1 214 ? 11.676 -0.890 -18.026 1.00 88.06 214 GLU A C 1
ATOM 1697 O O . GLU A 1 214 ? 11.891 -1.218 -16.849 1.00 88.06 214 GLU A O 1
ATOM 1702 N N . SER A 1 215 ? 12.536 -1.212 -18.992 1.00 85.44 215 SER A N 1
ATOM 1703 C CA . SER A 1 215 ? 13.791 -1.891 -18.718 1.00 85.44 215 SER A CA 1
ATOM 1704 C C . SER A 1 215 ? 14.755 -0.955 -17.981 1.00 85.44 215 SER A C 1
ATOM 1706 O O . SER A 1 215 ? 14.906 0.225 -18.288 1.00 85.44 215 SER A O 1
ATOM 1708 N N . VAL A 1 216 ? 15.421 -1.486 -16.953 1.00 83.50 216 VAL A N 1
ATOM 1709 C CA . VAL A 1 216 ? 16.413 -0.723 -16.187 1.00 83.50 216 VAL A CA 1
ATOM 1710 C C . VAL A 1 216 ? 17.790 -1.339 -16.412 1.00 83.50 216 VAL A C 1
ATOM 1712 O O . VAL A 1 216 ? 18.021 -2.472 -15.953 1.00 83.50 216 VAL A O 1
ATOM 1715 N N . PRO A 1 217 ? 18.725 -0.607 -17.053 1.00 80.62 217 PRO A N 1
ATOM 1716 C CA . PRO A 1 217 ? 20.055 -1.121 -17.333 1.00 80.62 217 PRO A CA 1
ATOM 1717 C C . PRO A 1 217 ? 20.817 -1.373 -16.032 1.00 80.62 217 PRO A C 1
ATOM 1719 O O . PRO A 1 217 ? 20.597 -0.718 -15.008 1.00 80.62 217 PRO A O 1
ATOM 1722 N N . ASP A 1 218 ? 21.757 -2.319 -16.061 1.00 79.56 218 ASP A N 1
ATOM 1723 C CA . ASP A 1 218 ? 22.556 -2.662 -14.878 1.00 79.56 218 ASP A CA 1
ATOM 1724 C C . ASP A 1 218 ? 23.364 -1.473 -14.334 1.00 79.56 218 ASP A C 1
ATOM 1726 O O . ASP A 1 218 ? 23.582 -1.377 -13.123 1.00 79.56 218 ASP A O 1
ATOM 1730 N N . SER A 1 219 ? 23.749 -0.531 -15.200 1.00 78.38 219 SER A N 1
ATOM 1731 C CA . SER A 1 219 ? 24.430 0.715 -14.830 1.00 78.38 219 SER A CA 1
ATOM 1732 C C . SER A 1 219 ? 23.574 1.630 -13.946 1.00 78.38 219 SER A C 1
ATOM 1734 O O . SER A 1 219 ? 24.100 2.264 -13.032 1.00 78.38 219 SER A O 1
ATOM 1736 N N . ALA A 1 220 ? 22.253 1.648 -14.150 1.00 80.00 220 ALA A N 1
ATOM 1737 C CA . ALA A 1 220 ? 21.301 2.448 -13.379 1.00 80.00 220 ALA A CA 1
ATOM 1738 C C . ALA A 1 220 ? 20.876 1.774 -12.061 1.00 80.00 220 ALA A C 1
ATOM 1740 O O . ALA A 1 220 ? 20.038 2.298 -11.319 1.00 80.00 220 ALA A O 1
ATOM 1741 N N . ARG A 1 221 ? 21.443 0.604 -11.736 1.00 83.62 221 ARG A N 1
ATOM 1742 C CA . ARG A 1 221 ? 21.094 -0.149 -10.532 1.00 83.62 221 ARG A CA 1
ATOM 1743 C C . ARG A 1 221 ? 21.401 0.659 -9.272 1.00 83.62 221 ARG A C 1
ATOM 1745 O O . ARG A 1 221 ? 22.555 0.887 -8.901 1.00 83.62 221 ARG A O 1
ATOM 1752 N N . MET A 1 222 ? 20.351 0.979 -8.524 1.00 84.00 222 MET A N 1
ATOM 1753 C CA . MET A 1 222 ? 20.453 1.608 -7.218 1.00 84.00 222 MET A CA 1
ATOM 1754 C C . MET A 1 222 ? 21.155 0.659 -6.243 1.00 84.00 222 MET A C 1
ATOM 1756 O O . MET A 1 222 ? 20.621 -0.361 -5.790 1.00 84.00 222 MET A O 1
ATOM 1760 N N . LYS A 1 223 ? 22.395 1.008 -5.899 1.00 77.62 223 LYS A N 1
ATOM 1761 C CA . LYS A 1 223 ? 23.170 0.306 -4.874 1.00 77.62 223 LYS A CA 1
ATOM 1762 C C . LYS A 1 223 ? 22.568 0.571 -3.494 1.00 77.62 223 LYS A C 1
ATOM 1764 O O . LYS A 1 223 ? 22.033 1.649 -3.226 1.00 77.62 223 LYS A O 1
ATOM 1769 N N . ARG A 1 224 ? 22.683 -0.421 -2.606 1.00 70.94 224 ARG A N 1
ATOM 1770 C CA . ARG A 1 224 ? 22.422 -0.232 -1.172 1.00 70.94 224 ARG A CA 1
ATOM 1771 C C . ARG A 1 224 ? 23.433 0.771 -0.624 1.00 70.94 224 ARG A C 1
ATOM 1773 O O . ARG A 1 224 ? 24.620 0.639 -0.904 1.00 70.94 224 ARG A O 1
ATOM 1780 N N . THR A 1 225 ? 22.981 1.724 0.178 1.00 64.94 225 THR A N 1
ATOM 1781 C CA . THR A 1 225 ? 23.842 2.759 0.765 1.00 64.94 225 THR A CA 1
ATOM 1782 C C . THR A 1 225 ? 23.655 2.822 2.274 1.00 64.94 225 THR A C 1
ATOM 1784 O O . THR A 1 225 ? 22.521 2.867 2.733 1.00 64.94 225 THR A O 1
ATOM 1787 N N . GLY A 1 226 ? 24.748 2.883 3.042 1.00 63.56 226 GLY A N 1
ATOM 1788 C CA . GLY A 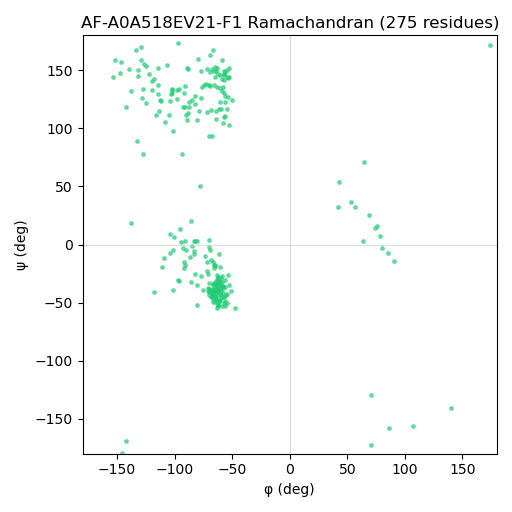1 226 ? 24.721 3.235 4.467 1.00 63.56 226 GLY A CA 1
ATOM 1789 C C . GLY A 1 226 ? 24.108 2.182 5.403 1.00 63.56 226 GLY A C 1
ATOM 1790 O O . GLY A 1 226 ? 24.484 1.012 5.397 1.00 63.56 226 GLY A O 1
ATOM 1791 N N . ILE A 1 227 ? 23.175 2.618 6.247 1.00 54.72 227 ILE A N 1
ATOM 1792 C CA . ILE A 1 227 ? 22.646 1.909 7.427 1.00 54.72 227 ILE A CA 1
ATOM 1793 C C . ILE A 1 227 ? 21.935 0.563 7.142 1.00 54.72 227 ILE A C 1
ATOM 1795 O O . ILE A 1 227 ? 22.057 -0.340 7.967 1.00 54.72 227 ILE A O 1
ATOM 1799 N N . PRO A 1 228 ? 21.282 0.322 5.990 1.00 53.38 228 PRO A N 1
ATOM 1800 C CA . PRO A 1 228 ? 20.812 -1.009 5.593 1.00 53.38 228 PRO A CA 1
ATOM 1801 C C . PRO A 1 228 ? 21.918 -2.075 5.545 1.00 53.38 228 PRO A C 1
ATOM 1803 O O . PRO A 1 228 ? 21.654 -3.242 5.831 1.00 53.38 228 PRO A O 1
ATOM 1806 N N . LEU A 1 229 ? 23.168 -1.700 5.234 1.00 57.00 229 LEU A N 1
ATOM 1807 C CA . LEU A 1 229 ? 24.318 -2.612 5.328 1.00 57.00 229 LEU A CA 1
ATOM 1808 C C . LEU A 1 229 ? 24.674 -2.907 6.794 1.00 57.00 229 LEU A C 1
ATOM 1810 O O . LEU A 1 229 ? 24.983 -4.050 7.129 1.00 57.00 229 LEU A O 1
ATOM 1814 N N . LEU A 1 230 ? 24.558 -1.908 7.675 1.00 56.19 230 LEU A N 1
ATOM 1815 C CA . LEU A 1 230 ? 24.774 -2.061 9.116 1.00 56.19 230 LEU A CA 1
ATOM 1816 C C . LEU A 1 230 ? 23.679 -2.930 9.762 1.00 56.19 230 LEU A C 1
ATOM 1818 O O . LEU A 1 230 ? 24.001 -3.876 10.471 1.00 56.19 230 LEU A O 1
ATOM 1822 N N . TRP A 1 231 ? 22.398 -2.708 9.439 1.00 57.75 231 TRP A N 1
ATOM 1823 C CA . TRP A 1 231 ? 21.268 -3.533 9.897 1.00 57.75 231 TRP A CA 1
ATOM 1824 C C . TRP A 1 231 ? 21.380 -4.993 9.444 1.00 57.75 231 TRP A C 1
ATOM 1826 O O . TRP A 1 231 ? 21.086 -5.909 10.211 1.00 57.75 231 TRP A O 1
ATOM 1836 N N . MET A 1 232 ? 21.852 -5.242 8.218 1.00 54.22 232 MET A N 1
ATOM 1837 C CA . MET A 1 232 ? 22.139 -6.601 7.741 1.00 54.22 232 MET A CA 1
ATOM 1838 C C . MET A 1 232 ? 23.210 -7.303 8.586 1.00 54.22 232 MET A C 1
ATOM 1840 O O . MET A 1 232 ? 23.145 -8.523 8.734 1.00 54.22 232 MET A O 1
ATOM 1844 N N . ARG A 1 233 ? 24.165 -6.538 9.129 1.00 54.56 233 ARG A N 1
ATOM 1845 C CA . ARG A 1 233 ? 25.291 -7.032 9.927 1.00 54.56 233 ARG A CA 1
ATOM 1846 C C . ARG A 1 233 ? 24.939 -7.207 11.408 1.00 54.56 233 ARG A C 1
ATOM 1848 O O . ARG A 1 233 ? 25.467 -8.121 12.028 1.00 54.56 233 ARG A O 1
ATOM 1855 N N . THR A 1 234 ? 24.044 -6.385 11.961 1.00 47.62 234 THR A N 1
ATOM 1856 C CA . THR A 1 234 ? 23.766 -6.354 13.412 1.00 47.62 234 THR A CA 1
ATOM 1857 C C . THR A 1 234 ? 22.327 -6.720 13.790 1.00 47.62 234 THR A C 1
ATOM 1859 O O . THR A 1 234 ? 22.114 -7.464 14.742 1.00 47.62 234 THR A O 1
ATOM 1862 N N . GLY A 1 235 ? 21.325 -6.255 13.041 1.00 45.88 235 GLY A N 1
ATOM 1863 C CA . GLY A 1 235 ? 19.907 -6.394 13.399 1.00 45.88 235 GLY A CA 1
ATOM 1864 C C . GLY A 1 235 ? 19.187 -7.574 12.748 1.00 45.88 235 GLY A C 1
ATOM 1865 O O . GLY A 1 235 ? 18.298 -8.169 13.353 1.00 45.88 235 GLY A O 1
ATOM 1866 N N . LYS A 1 236 ? 19.582 -7.981 11.536 1.00 47.91 236 LYS A N 1
ATOM 1867 C CA . LYS A 1 236 ? 18.942 -9.088 10.801 1.00 47.91 236 LYS A CA 1
ATOM 1868 C C . LYS A 1 236 ? 18.968 -10.444 11.533 1.00 47.91 236 LYS A C 1
ATOM 1870 O O . LYS A 1 236 ? 17.969 -11.161 11.427 1.00 47.91 236 LYS A O 1
ATOM 1875 N N . PRO A 1 237 ? 20.033 -10.829 12.263 1.00 53.81 237 PRO A N 1
ATOM 1876 C CA . PRO A 1 237 ? 20.032 -12.045 13.078 1.00 53.81 237 PRO A CA 1
ATOM 1877 C C . PRO A 1 237 ? 19.039 -11.966 14.243 1.00 53.81 237 PRO A C 1
ATOM 1879 O O . PRO A 1 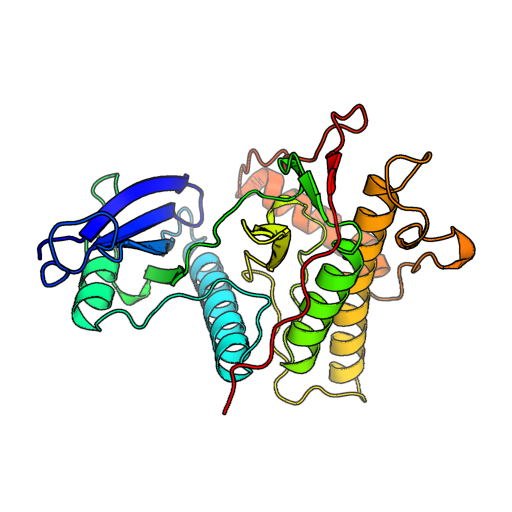237 ? 18.282 -12.909 14.452 1.00 53.81 237 PRO A O 1
ATOM 1882 N N . VAL A 1 238 ? 18.971 -10.819 14.929 1.00 49.88 238 VAL A N 1
ATOM 1883 C CA . VAL A 1 238 ? 18.042 -10.567 16.045 1.00 49.88 238 VAL A CA 1
ATOM 1884 C C . VAL A 1 238 ? 16.594 -10.547 15.553 1.00 49.88 238 VAL A C 1
ATOM 1886 O O . VAL A 1 238 ? 15.739 -11.219 16.119 1.00 49.88 238 VAL A O 1
ATOM 1889 N N . TYR A 1 239 ? 16.327 -9.870 14.433 1.00 52.59 239 TYR A N 1
ATOM 1890 C CA . TYR A 1 239 ? 15.029 -9.872 13.760 1.00 52.59 239 TYR A CA 1
ATOM 1891 C C . TYR A 1 239 ? 14.592 -11.289 13.382 1.00 52.59 239 TYR A C 1
ATOM 1893 O O . TYR A 1 239 ? 13.499 -11.700 13.747 1.00 52.59 239 TYR A O 1
ATOM 1901 N N . LYS A 1 240 ? 15.457 -12.075 12.721 1.00 49.94 240 LYS A N 1
ATOM 1902 C CA . LYS A 1 240 ? 15.160 -13.476 12.375 1.00 49.94 240 LYS A CA 1
ATOM 1903 C C . LYS A 1 240 ? 14.976 -14.362 13.606 1.00 49.94 240 LYS A C 1
ATOM 1905 O O . LYS A 1 240 ? 14.193 -15.301 13.544 1.00 49.94 240 LYS A O 1
ATOM 1910 N N . PHE A 1 241 ? 15.697 -14.104 14.694 1.00 47.62 241 PHE A N 1
ATOM 1911 C CA . PHE A 1 241 ? 15.549 -14.837 15.948 1.00 47.62 241 PHE A CA 1
ATOM 1912 C C . PHE A 1 241 ? 14.182 -14.562 16.584 1.00 47.62 241 PHE A C 1
ATOM 1914 O O . PHE A 1 241 ? 13.459 -15.502 16.904 1.00 47.62 241 PHE A O 1
ATOM 1921 N N . VAL A 1 242 ? 13.779 -13.291 16.664 1.00 52.78 242 VAL A N 1
ATOM 1922 C CA . VAL A 1 242 ? 12.462 -12.883 17.174 1.00 52.78 242 VAL A CA 1
ATOM 1923 C C . VAL A 1 242 ? 11.338 -13.396 16.267 1.00 52.78 242 VAL A C 1
ATOM 1925 O O . VAL A 1 242 ? 10.395 -14.017 16.756 1.00 52.78 242 VAL A O 1
ATOM 1928 N N . THR A 1 243 ? 11.441 -13.235 14.945 1.00 44.72 243 THR A N 1
ATOM 1929 C CA . THR A 1 243 ? 10.383 -13.679 14.023 1.00 44.72 243 THR A CA 1
ATOM 1930 C C . THR A 1 243 ? 10.262 -15.202 13.944 1.00 44.72 243 THR A C 1
ATOM 1932 O O . THR A 1 243 ? 9.146 -15.715 13.953 1.00 44.72 243 THR A O 1
ATOM 1935 N N . ARG A 1 244 ? 11.373 -15.956 13.957 1.00 46.62 244 ARG A N 1
ATOM 1936 C CA . ARG A 1 244 ? 11.340 -17.431 13.872 1.00 46.62 244 ARG A CA 1
ATOM 1937 C C . ARG A 1 244 ? 11.032 -18.131 15.196 1.00 46.62 244 ARG A C 1
ATOM 1939 O O . ARG A 1 244 ? 10.397 -19.180 15.158 1.00 46.62 244 ARG A O 1
ATOM 1946 N N . LYS A 1 245 ? 11.480 -17.608 16.348 1.00 37.44 245 LYS A N 1
ATOM 1947 C CA . LYS A 1 245 ? 11.253 -18.261 17.655 1.00 37.44 245 LYS A CA 1
ATOM 1948 C C . LYS A 1 245 ? 10.045 -17.733 18.427 1.00 37.44 245 LYS A C 1
ATOM 1950 O O . LYS A 1 245 ? 9.435 -18.519 19.140 1.00 37.44 245 LYS A O 1
ATOM 1955 N N . VAL A 1 246 ? 9.691 -16.451 18.298 1.00 39.66 246 VAL A N 1
ATOM 1956 C CA . VAL A 1 246 ? 8.616 -15.836 19.105 1.00 39.66 246 VAL A CA 1
ATOM 1957 C C . VAL A 1 246 ? 7.315 -15.700 18.317 1.00 39.66 246 VAL A C 1
ATOM 1959 O O . VAL A 1 246 ? 6.247 -15.951 18.865 1.00 39.66 246 VAL A O 1
ATOM 1962 N N . LEU A 1 247 ? 7.382 -15.344 17.030 1.00 40.59 247 LEU A N 1
ATOM 1963 C CA . LEU A 1 247 ? 6.175 -15.072 16.239 1.00 40.59 247 LEU A CA 1
ATOM 1964 C C . LEU A 1 247 ? 5.637 -16.299 15.488 1.00 40.59 247 LEU A C 1
ATOM 1966 O O . LEU A 1 247 ? 4.489 -16.255 15.056 1.00 40.59 247 LEU A O 1
ATOM 1970 N N . ARG A 1 248 ? 6.422 -17.387 15.351 1.00 34.38 248 ARG A N 1
ATOM 1971 C CA . ARG A 1 248 ? 6.048 -18.628 14.629 1.00 34.38 248 ARG A CA 1
ATOM 1972 C C . ARG A 1 248 ? 5.317 -18.339 13.302 1.00 34.38 248 ARG A C 1
ATOM 1974 O O . ARG A 1 248 ? 4.454 -19.105 12.881 1.00 34.38 248 ARG A O 1
A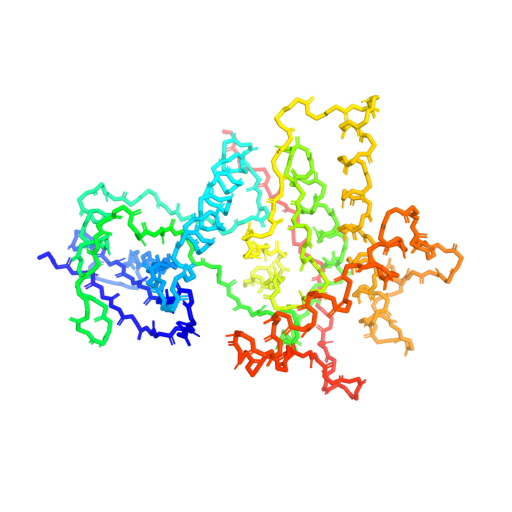TOM 1981 N N . THR A 1 249 ? 5.652 -17.226 12.645 1.00 40.44 249 THR A N 1
ATOM 1982 C CA . THR A 1 249 ? 5.001 -16.821 11.405 1.00 40.44 249 THR A CA 1
ATOM 1983 C C . THR A 1 249 ? 5.461 -17.772 10.318 1.00 40.44 249 THR A C 1
ATOM 1985 O O . THR A 1 249 ? 6.639 -17.835 9.960 1.00 40.44 249 THR A O 1
ATOM 1988 N N . ARG A 1 250 ? 4.519 -18.562 9.807 1.00 34.31 250 ARG A N 1
ATOM 1989 C CA . ARG A 1 250 ? 4.699 -19.386 8.616 1.00 34.31 250 ARG A CA 1
ATOM 1990 C C . ARG A 1 250 ? 4.582 -18.490 7.379 1.00 34.31 250 ARG A C 1
ATOM 1992 O O . ARG A 1 250 ? 3.827 -18.793 6.473 1.00 34.31 250 ARG A O 1
ATOM 1999 N N . ASP A 1 251 ? 5.316 -17.383 7.356 1.00 44.66 251 ASP A N 1
ATOM 2000 C CA . ASP A 1 251 ? 5.304 -16.451 6.232 1.00 44.66 251 ASP A CA 1
ATOM 2001 C C . ASP A 1 251 ? 6.448 -16.849 5.297 1.00 44.66 251 ASP A C 1
ATOM 2003 O O . ASP A 1 251 ? 7.537 -16.271 5.289 1.00 44.66 251 ASP A O 1
ATOM 2007 N N . GLY A 1 252 ? 6.211 -17.909 4.523 1.00 49.53 252 GLY A N 1
ATOM 2008 C CA . GLY A 1 252 ? 6.781 -17.950 3.185 1.00 49.53 252 GLY A CA 1
ATOM 2009 C C . GLY A 1 252 ? 6.069 -16.852 2.413 1.00 49.53 252 GLY A C 1
ATOM 2010 O O . GLY A 1 252 ? 4.953 -17.065 1.963 1.00 49.53 252 GLY A O 1
ATOM 2011 N N . GLU A 1 253 ? 6.649 -15.653 2.375 1.00 61.25 253 GLU A N 1
ATOM 2012 C CA . GLU A 1 253 ? 6.076 -14.524 1.641 1.00 61.25 253 GLU A CA 1
ATOM 2013 C C . GLU A 1 253 ? 5.905 -14.959 0.183 1.00 61.25 253 GLU A C 1
ATOM 2015 O O . GLU A 1 253 ? 6.895 -15.210 -0.511 1.00 61.25 253 GLU A O 1
ATOM 2020 N N . GLU A 1 254 ? 4.656 -15.141 -0.250 1.00 71.19 254 GLU A N 1
ATOM 2021 C CA . GLU A 1 254 ? 4.360 -15.579 -1.607 1.00 71.19 254 GLU A CA 1
ATOM 2022 C C . GLU A 1 254 ? 4.939 -14.548 -2.574 1.00 71.19 254 GLU A C 1
ATOM 2024 O O . GLU A 1 254 ? 4.579 -13.370 -2.576 1.00 71.19 254 GLU A O 1
ATOM 2029 N N . MET A 1 255 ? 5.895 -15.002 -3.375 1.00 80.94 255 MET A N 1
ATOM 2030 C CA . MET A 1 255 ? 6.463 -14.246 -4.477 1.00 80.94 255 MET A CA 1
ATOM 2031 C C . MET A 1 255 ? 6.092 -14.954 -5.765 1.00 80.94 255 MET A C 1
ATOM 2033 O O . MET A 1 255 ? 6.021 -16.186 -5.789 1.00 80.94 255 MET A O 1
ATOM 2037 N N . ARG A 1 256 ? 5.980 -14.199 -6.860 1.00 89.75 256 ARG A N 1
ATOM 2038 C CA . ARG A 1 256 ? 5.805 -14.811 -8.175 1.00 89.75 256 ARG A CA 1
ATOM 2039 C C . ARG A 1 256 ? 6.962 -15.780 -8.444 1.00 89.75 256 ARG A C 1
ATOM 2041 O O . ARG A 1 256 ? 8.120 -15.369 -8.298 1.00 89.75 256 ARG A O 1
ATOM 2048 N N . PRO A 1 257 ? 6.715 -17.042 -8.822 1.00 88.81 257 PRO A N 1
ATOM 2049 C CA . PRO A 1 257 ? 7.789 -17.958 -9.188 1.00 88.81 257 PRO A CA 1
ATOM 2050 C C . PRO A 1 257 ? 8.682 -17.349 -10.275 1.00 88.81 257 PRO A C 1
ATOM 2052 O O . PRO A 1 257 ? 8.209 -16.649 -11.166 1.00 88.81 257 PRO A O 1
ATOM 2055 N N . ILE A 1 258 ? 9.994 -17.595 -10.221 1.00 84.88 258 ILE A N 1
ATOM 2056 C CA . ILE A 1 258 ? 10.931 -17.069 -11.238 1.00 84.88 258 ILE A CA 1
ATOM 2057 C C . ILE A 1 258 ? 10.622 -17.646 -12.630 1.00 84.88 258 ILE A C 1
ATOM 2059 O O . ILE A 1 258 ? 10.909 -17.010 -13.642 1.00 84.88 258 ILE A O 1
ATOM 2063 N N . THR A 1 259 ? 10.019 -18.831 -12.667 1.00 86.69 259 THR A N 1
ATOM 2064 C CA . THR A 1 259 ? 9.550 -19.521 -13.872 1.00 86.69 259 THR A CA 1
ATOM 2065 C C . THR A 1 259 ? 8.288 -18.900 -14.474 1.00 86.69 259 THR A C 1
ATOM 2067 O O . THR A 1 259 ? 7.924 -19.263 -15.585 1.00 86.69 259 THR A O 1
ATOM 2070 N N . GLY A 1 260 ? 7.629 -17.969 -13.777 1.00 84.25 260 GLY A N 1
ATOM 2071 C CA . GLY A 1 260 ? 6.345 -17.412 -14.185 1.00 84.25 260 GLY A CA 1
ATOM 2072 C C . GLY A 1 260 ? 5.139 -18.248 -13.713 1.00 84.25 260 GLY A C 1
ATOM 2073 O O . GLY A 1 260 ? 5.265 -18.981 -12.727 1.00 84.25 260 GLY A O 1
ATOM 2074 N N . PRO A 1 261 ? 3.972 -18.125 -14.377 1.00 91.12 261 PRO A N 1
ATOM 2075 C CA . PRO A 1 261 ? 3.736 -17.275 -15.548 1.00 91.12 261 PRO A CA 1
ATOM 2076 C C . PRO A 1 261 ? 3.991 -15.793 -15.236 1.00 91.12 261 PRO A C 1
ATOM 2078 O O . PRO A 1 261 ? 3.805 -15.347 -14.100 1.00 91.12 261 PRO A O 1
ATOM 2081 N N . TRP A 1 262 ? 4.490 -15.045 -16.219 1.00 94.19 262 TRP A N 1
ATOM 2082 C CA . TRP A 1 262 ? 4.640 -13.587 -16.138 1.00 94.19 262 TRP A CA 1
ATOM 2083 C C . TRP A 1 262 ? 3.348 -12.920 -16.622 1.00 94.19 262 TRP A C 1
ATOM 2085 O O . TRP A 1 262 ? 2.632 -13.541 -17.405 1.00 94.19 262 TRP A O 1
ATOM 2095 N N . PRO A 1 263 ? 3.006 -11.723 -16.118 1.00 95.19 263 PRO A N 1
ATOM 2096 C CA . PRO A 1 263 ? 1.803 -11.035 -16.561 1.00 95.19 263 PRO A CA 1
ATOM 2097 C C . PRO A 1 263 ? 1.906 -10.635 -18.034 1.00 95.19 263 PRO A C 1
ATOM 2099 O O . PRO A 1 263 ? 2.996 -10.341 -18.527 1.00 95.19 263 PRO A O 1
ATOM 2102 N N . GLU A 1 264 ? 0.762 -10.593 -18.705 1.00 96.06 264 GLU A N 1
ATOM 2103 C CA . GLU A 1 264 ? 0.638 -9.981 -20.022 1.00 96.06 264 GLU A CA 1
ATOM 2104 C C . GLU A 1 264 ? 0.710 -8.458 -19.891 1.00 96.06 264 GLU A C 1
ATOM 2106 O O . GLU A 1 264 ? 0.141 -7.871 -18.965 1.00 96.06 264 GLU A O 1
ATOM 2111 N N . TRP A 1 265 ? 1.431 -7.811 -20.803 1.00 96.50 265 TRP A N 1
ATOM 2112 C CA . TRP A 1 265 ? 1.589 -6.361 -20.780 1.00 96.50 265 TRP A CA 1
ATOM 2113 C C . TRP A 1 265 ? 0.502 -5.693 -21.607 1.00 96.50 265 TRP A C 1
ATOM 2115 O O . TRP A 1 265 ? 0.416 -5.914 -22.815 1.00 96.50 265 TRP A O 1
ATOM 2125 N N . THR A 1 266 ? -0.314 -4.874 -20.954 1.00 96.25 266 THR A N 1
ATOM 2126 C CA . THR A 1 266 ? -1.435 -4.158 -21.568 1.00 96.25 266 THR A CA 1
ATOM 2127 C C . THR A 1 266 ? -1.042 -2.737 -21.940 1.00 96.25 266 THR A C 1
ATOM 2129 O O . THR A 1 266 ? 0.045 -2.265 -21.600 1.00 96.25 266 THR A O 1
ATOM 2132 N N . GLU A 1 267 ? -1.934 -2.038 -22.633 1.00 94.94 267 GLU A N 1
ATOM 2133 C CA . GLU A 1 267 ? -1.746 -0.618 -22.919 1.00 94.94 267 GLU A CA 1
ATOM 2134 C C . GLU A 1 267 ? -1.504 0.197 -21.634 1.00 94.94 267 GLU A C 1
ATOM 2136 O O . GLU A 1 267 ? -1.974 -0.204 -20.558 1.00 94.94 267 GLU A O 1
ATOM 2141 N N . PRO A 1 268 ? -0.739 1.302 -21.726 1.00 95.00 268 PRO A N 1
ATOM 2142 C CA . PRO A 1 268 ? -0.554 2.236 -20.622 1.00 95.00 268 PRO A CA 1
ATOM 2143 C C . PRO A 1 268 ? -1.885 2.707 -20.041 1.00 95.00 268 PRO A C 1
ATOM 2145 O O . PRO A 1 268 ? -2.896 2.778 -20.747 1.00 95.00 268 PRO A O 1
ATOM 2148 N N . VAL A 1 269 ? -1.881 3.058 -18.758 1.00 92.88 269 VAL A N 1
ATOM 2149 C CA . VAL A 1 269 ? -3.086 3.591 -18.122 1.00 92.88 269 VAL A CA 1
ATOM 2150 C C . VAL A 1 269 ? -3.436 4.940 -18.750 1.00 92.88 269 VAL A C 1
ATOM 2152 O O . VAL A 1 269 ? -2.568 5.783 -18.975 1.00 92.88 269 VAL A O 1
ATOM 2155 N N . GLU A 1 270 ? -4.722 5.175 -19.022 1.00 85.75 270 GLU A N 1
ATOM 2156 C CA . GLU A 1 270 ? -5.156 6.478 -19.520 1.00 85.75 270 GLU A CA 1
ATOM 2157 C C . GLU A 1 270 ? -4.772 7.589 -18.519 1.00 85.75 270 GLU A C 1
ATOM 2159 O O . GLU A 1 270 ? -4.982 7.435 -17.303 1.00 85.75 270 GLU A O 1
ATOM 2164 N N . PRO A 1 271 ? -4.229 8.728 -18.999 1.00 77.44 271 PRO A N 1
ATOM 2165 C CA . PRO A 1 271 ? -3.980 9.881 -18.147 1.00 77.44 271 PRO A CA 1
ATOM 2166 C C . PRO A 1 271 ? -5.270 10.285 -17.438 1.00 77.44 271 PRO A C 1
ATOM 2168 O O . PRO A 1 271 ? -6.346 10.227 -18.039 1.00 77.44 271 PRO A O 1
ATOM 2171 N N . ASP A 1 272 ? -5.173 10.742 -16.186 1.00 67.25 272 ASP A N 1
ATOM 2172 C CA . ASP A 1 272 ? -6.347 11.277 -15.497 1.00 67.25 272 ASP A CA 1
ATOM 2173 C C . ASP A 1 272 ? -6.932 12.413 -16.338 1.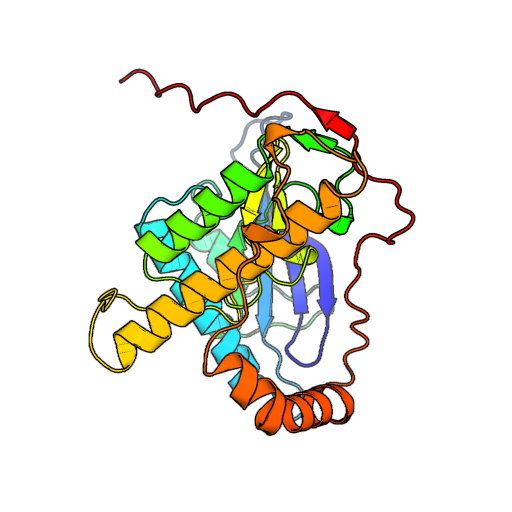00 67.25 272 ASP A C 1
ATOM 2175 O O . ASP A 1 272 ? -6.327 13.478 -16.495 1.00 67.25 272 ASP A O 1
ATOM 2179 N N . ARG A 1 273 ? -8.115 12.186 -16.917 1.00 45.78 273 ARG A N 1
ATOM 2180 C CA . ARG A 1 273 ? -8.846 13.244 -17.606 1.00 45.78 273 ARG A CA 1
ATOM 2181 C C . ARG A 1 273 ? -9.123 14.314 -16.548 1.00 45.78 273 ARG A C 1
ATOM 2183 O O . ARG A 1 273 ? -9.755 13.982 -15.540 1.00 45.78 273 ARG A O 1
ATOM 2190 N N . PRO A 1 274 ? -8.689 15.576 -16.723 1.00 34.59 274 PRO A N 1
ATOM 2191 C CA . PRO A 1 274 ? -9.058 16.617 -15.780 1.00 34.59 274 PRO A CA 1
ATOM 2192 C C . PRO A 1 274 ? -10.584 16.644 -15.715 1.00 34.59 274 PRO A C 1
ATOM 2194 O O . PRO A 1 274 ? -11.254 16.767 -16.747 1.00 34.59 274 PRO A O 1
ATOM 2197 N N . ARG A 1 275 ? -11.141 16.459 -14.510 1.00 33.66 275 ARG A N 1
ATOM 2198 C CA . ARG A 1 275 ? -12.572 16.670 -14.284 1.00 33.66 275 ARG A CA 1
ATOM 2199 C C . ARG A 1 275 ? -12.848 18.090 -14.759 1.00 33.66 275 ARG A C 1
ATOM 2201 O O . ARG A 1 275 ? -12.227 19.021 -14.250 1.00 33.66 275 ARG A O 1
ATOM 2208 N N . ARG A 1 276 ? -13.675 18.234 -15.800 1.00 27.22 276 ARG A N 1
ATOM 2209 C CA . ARG A 1 276 ? -14.097 19.550 -16.288 1.00 27.22 276 ARG A CA 1
ATOM 2210 C C . ARG A 1 276 ? -14.585 20.343 -15.074 1.00 27.22 276 ARG A C 1
ATOM 2212 O O . ARG A 1 276 ? -15.394 19.815 -14.311 1.00 27.22 276 ARG A O 1
ATOM 2219 N N . ALA A 1 277 ? -13.981 21.514 -14.881 1.00 32.16 277 ALA A N 1
ATOM 2220 C CA . ALA A 1 277 ? -14.367 22.478 -13.861 1.00 32.16 277 ALA A CA 1
ATOM 2221 C C . ALA A 1 277 ? -15.828 22.904 -14.039 1.00 32.16 277 ALA A C 1
ATOM 2223 O O . ALA A 1 277 ? -16.297 22.892 -15.204 1.00 32.16 277 ALA A O 1
#

Solvent-accessible surface area (backbone atoms only — not comparable to full-atom values): 15603 Å² total; per-residue (Å²): 127,83,49,65,46,77,78,45,76,80,42,77,57,57,41,21,40,32,30,37,30,36,37,36,54,85,85,44,63,96,55,96,76,40,60,63,49,50,28,35,40,37,41,55,44,40,45,97,76,38,34,64,60,32,50,51,28,52,52,33,22,52,52,43,55,46,44,38,58,78,63,66,55,76,31,42,50,70,68,79,93,72,58,69,67,57,56,51,45,70,25,48,47,58,44,101,84,68,50,67,52,58,49,92,42,41,48,77,45,47,40,67,61,64,34,35,51,48,70,37,62,61,40,25,55,43,38,62,60,51,40,51,48,32,52,49,49,36,45,73,50,18,30,33,51,76,53,54,77,41,45,68,32,35,23,35,25,88,77,44,48,51,28,50,50,78,38,48,67,31,48,77,36,89,80,58,51,84,56,69,72,68,7,52,52,48,53,51,40,48,50,49,35,51,39,28,46,50,52,50,35,42,65,57,23,46,96,74,56,40,53,72,90,51,47,67,58,81,88,74,56,71,73,91,69,70,62,68,62,51,38,62,73,65,44,46,65,55,50,49,48,47,44,61,72,74,59,65,65,84,70,76,75,76,64,55,53,94,89,40,90,74,45,49,74,42,72,58,62,80,74,82,72,76,77,80,126

Foldseek 3Di:
DPFKDFPAFPDQFQQGTKTWIWGFDPPDPPDPPRDIFIKIKDAGDHDPPCRVVSLLLLVQQVVLVVLLVVLVAPQADDTDDDDPVSLQCSLQDADPVRHGGHSSRIDMDGDAAAAQQLPAQEAAQCALVLVLVSLVSSVVSQKQQQPLLASRQWGQHPLRHTHGDRSSVMDGDNPCDCDDPVNVVSVLRSLVNNLSSLVVLCLCPPPNNGDPVSHDDPVNRRDRDPCVVVCVVPVVVVVCCCCVPPGVDPCPRDGNPSVDPHHHYDHHRDDPDPPDD

Nearest PDB structures (foldseek):
  4rwi-assembly1_A  TM=4.847E-01  e=5.324E-05  Homo sapiens
  3gql-assembly3_C  TM=4.905E-01  e=3.946E-04  Homo sapiens
  8w2x-assembly2_B  TM=4.765E-01  e=2.939E-04  Homo sapiens
  3js2-assembly2_B  TM=4.568E-01  e=1.936E-03  Homo sapiens
  4tye-assembly1_A  TM=4.267E-01  e=1.008E-02  Homo sapiens